Protein AF-A0A7S1N2K7-F1 (afdb_monomer_lite)

Secondary structure (DSSP, 8-state):
--SEEE-------TT-SHHHHHHHHHHHHHHHHHHHH----TT-HHHHHHHHHHHHHHHHHHTT-SEEEEEEEEEETTEEEEEEEEHHHHHHHTHHHHHHTTHHHHHHHHHTT--GGG--EEE--SGGGGSHHHHHHHHHH-TTPEEE-SS-TTTHHHHHHHHHHHHHHT-----TT------GGG-EEE-B-SS-EEEE-TTSBEEEEE-TTPBSSEEEEEEEEESSTT--EEEEEEEESS-SBGGGSEEEEEEEEES-----TT---EEEEEEE-TT-EEEEEEEETTT--EEEEEEETT--S-PPP----------------------------------------PEEEEPPPPPPP-------

pLDDT: mean 76.76, std 23.8, range [20.28, 98.38]

InterPro domains:
  IPR013126 Heat shock protein 70 family [PF00012] (1-293)
  IPR013126 Heat shock protein 70 family [PTHR19375] (4-293)
  IPR018181 Heat shock protein 70, conserved site [PS01036] (122-136)
  IPR029047 Heat shock protein 70kD, peptide-binding domain superfamily [G3DSA:2.60.34.10] (177-310)
  IPR029047 Heat shock protein 70kD, peptide-binding domain superfamily [SSF100920] (185-304)
  IPR043129 ATPase, nucleotide binding domain [SSF53067] (2-167)

Structure (mmCIF, N/CA/C/O backbone):
data_AF-A0A7S1N2K7-F1
#
_entry.id   AF-A0A7S1N2K7-F1
#
loop_
_atom_site.group_PDB
_atom_site.id
_atom_site.type_symbol
_atom_site.label_atom_id
_atom_site.label_alt_id
_atom_site.label_comp_id
_atom_site.label_asym_id
_atom_site.label_entity_id
_atom_site.label_seq_id
_atom_site.pdbx_PDB_ins_code
_atom_site.Cartn_x
_atom_site.Cartn_y
_atom_site.Cartn_z
_atom_site.occupancy
_atom_site.B_iso_or_equiv
_atom_site.auth_seq_id
_atom_site.auth_comp_id
_atom_site.auth_asym_id
_atom_site.auth_atom_id
_atom_site.pdbx_PDB_model_num
ATOM 1 N N . GLU A 1 1 ? 11.880 20.107 18.920 1.00 45.62 1 GLU A N 1
ATOM 2 C CA . GLU A 1 1 ? 10.446 20.112 19.246 1.00 45.62 1 GLU A CA 1
ATOM 3 C C . GLU A 1 1 ? 10.045 18.656 19.463 1.00 45.62 1 GLU A C 1
ATOM 5 O O . GLU A 1 1 ? 9.786 17.910 18.531 1.00 45.62 1 GLU A O 1
ATOM 10 N N . ASP A 1 2 ? 10.284 18.267 20.713 1.00 63.22 2 ASP A N 1
ATOM 11 C CA . ASP A 1 2 ? 9.721 17.221 21.579 1.00 63.22 2 ASP A CA 1
ATOM 12 C C . ASP A 1 2 ? 9.700 15.735 21.185 1.00 63.22 2 ASP A C 1
ATOM 14 O O . ASP A 1 2 ? 9.216 14.940 21.976 1.00 63.22 2 ASP A O 1
ATOM 18 N N . GLY A 1 3 ? 10.246 15.314 20.037 1.00 73.31 3 GLY A N 1
ATOM 19 C CA . GLY A 1 3 ? 10.419 13.872 19.749 1.00 73.31 3 GLY A CA 1
ATOM 20 C C . GLY A 1 3 ? 9.112 13.103 19.495 1.00 73.31 3 GLY A C 1
ATOM 21 O O . GLY A 1 3 ? 9.125 11.881 19.374 1.00 73.31 3 GLY A O 1
ATOM 22 N N . ILE A 1 4 ? 7.985 13.808 19.367 1.00 84.00 4 ILE A N 1
ATOM 23 C CA . ILE A 1 4 ? 6.668 13.221 19.104 1.00 84.00 4 ILE A CA 1
ATOM 24 C C . ILE A 1 4 ? 6.455 13.079 17.592 1.00 84.00 4 ILE A C 1
ATOM 26 O O . ILE A 1 4 ? 6.508 14.057 16.844 1.00 84.00 4 ILE A O 1
ATOM 30 N N . PHE A 1 5 ? 6.158 11.861 17.151 1.00 85.25 5 PHE A N 1
ATOM 31 C CA . PHE A 1 5 ? 5.799 11.511 15.783 1.00 85.25 5 PHE A CA 1
ATOM 32 C C . PHE A 1 5 ? 4.341 11.056 15.750 1.00 85.25 5 PHE A C 1
ATOM 34 O O . PHE A 1 5 ? 4.013 9.969 16.217 1.00 85.25 5 PHE A O 1
ATOM 41 N N . GLU A 1 6 ? 3.467 11.885 15.185 1.00 86.56 6 GLU A N 1
ATOM 42 C CA . GLU A 1 6 ? 2.033 11.609 15.069 1.00 86.56 6 GLU A CA 1
ATOM 43 C C . GLU A 1 6 ? 1.635 11.367 13.610 1.00 86.56 6 GLU A C 1
ATOM 45 O O . GLU A 1 6 ? 1.926 12.173 12.717 1.00 86.56 6 GLU A O 1
ATOM 50 N N . VAL A 1 7 ? 0.938 10.257 13.357 1.00 88.06 7 VAL A N 1
ATOM 51 C CA . VAL A 1 7 ? 0.402 9.957 12.028 1.00 88.06 7 VAL A CA 1
ATOM 52 C C . VAL A 1 7 ? -0.885 10.745 11.800 1.00 88.06 7 VAL A C 1
ATOM 54 O O . VAL A 1 7 ? -1.959 10.385 12.267 1.00 88.06 7 VAL A O 1
ATOM 57 N N . MET A 1 8 ? -0.793 11.810 11.005 1.00 87.19 8 MET A N 1
ATOM 58 C CA . MET A 1 8 ? -1.952 12.657 10.690 1.00 87.19 8 MET A CA 1
ATOM 59 C C . MET A 1 8 ? -2.890 12.044 9.640 1.00 87.19 8 MET A C 1
ATOM 61 O O . MET A 1 8 ? -4.062 12.399 9.567 1.00 87.19 8 MET A O 1
ATOM 65 N N . GLY A 1 9 ? -2.384 11.176 8.764 1.00 84.31 9 GLY A N 1
ATOM 66 C CA . GLY A 1 9 ? -3.174 10.577 7.693 1.00 84.31 9 GLY A CA 1
ATOM 67 C C . GLY A 1 9 ? -2.378 9.553 6.897 1.00 84.31 9 GLY A C 1
ATOM 68 O O . GLY A 1 9 ? -1.230 9.797 6.535 1.00 84.31 9 GLY A O 1
ATOM 69 N N . THR A 1 10 ? -3.006 8.414 6.609 1.00 84.44 10 THR A N 1
ATOM 70 C CA . THR A 1 10 ? -2.401 7.300 5.869 1.00 84.44 10 THR A CA 1
ATOM 71 C C . THR A 1 10 ? -3.305 6.833 4.730 1.00 84.44 10 THR A C 1
ATOM 73 O O . THR A 1 10 ? -4.535 6.749 4.859 1.00 84.44 10 THR A O 1
ATOM 76 N N . ALA A 1 11 ? -2.691 6.549 3.588 1.00 84.19 11 ALA A N 1
ATOM 77 C CA . ALA A 1 11 ? -3.330 5.977 2.416 1.00 84.19 11 ALA A CA 1
ATOM 78 C C . ALA A 1 11 ? -2.284 5.227 1.587 1.00 84.19 11 ALA A C 1
ATOM 80 O O . ALA A 1 11 ? -1.108 5.584 1.578 1.00 84.19 11 ALA A O 1
ATOM 81 N N . GLY A 1 12 ? -2.722 4.200 0.867 1.00 86.38 12 GLY A N 1
ATOM 82 C CA . GLY A 1 12 ? -1.851 3.380 0.038 1.00 86.38 12 GLY A CA 1
ATOM 83 C C . GLY A 1 12 ? -2.650 2.498 -0.910 1.00 86.38 12 GLY A C 1
ATOM 84 O O . GLY A 1 12 ? -3.880 2.446 -0.845 1.00 86.38 12 GLY A O 1
ATOM 85 N N . LYS A 1 13 ? -1.935 1.808 -1.797 1.00 82.56 13 LYS A N 1
ATOM 86 C CA . LYS A 1 13 ? -2.492 0.822 -2.721 1.00 82.56 13 LYS A CA 1
ATOM 87 C C . LYS A 1 13 ? -1.629 -0.433 -2.658 1.00 82.56 13 LYS A C 1
ATOM 89 O O . LYS A 1 13 ? -0.517 -0.439 -3.168 1.00 82.56 13 LYS A O 1
ATOM 94 N N . GLU A 1 14 ? -2.148 -1.480 -2.023 1.00 81.19 14 GLU A N 1
ATOM 95 C CA . GLU A 1 14 ? -1.417 -2.736 -1.767 1.00 81.19 14 GLU A CA 1
ATOM 96 C C . GLU A 1 14 ? -1.040 -3.488 -3.052 1.00 81.19 14 GLU A C 1
ATOM 98 O O . GLU A 1 14 ? -0.111 -4.286 -3.065 1.00 81.19 14 GLU A O 1
ATOM 103 N N . THR A 1 15 ? -1.748 -3.212 -4.149 1.00 84.00 15 THR A N 1
ATOM 104 C CA . THR A 1 15 ? -1.566 -3.860 -5.453 1.00 84.00 15 THR A CA 1
ATOM 105 C C . THR A 1 15 ? -0.811 -2.974 -6.450 1.00 84.00 15 THR A C 1
ATOM 107 O O . THR A 1 15 ? -1.102 -3.029 -7.643 1.00 84.00 15 THR A O 1
ATOM 110 N N . LEU A 1 16 ? 0.024 -2.045 -5.978 1.00 90.81 16 LEU A N 1
ATOM 111 C CA . LEU A 1 16 ? 0.818 -1.177 -6.846 1.00 90.81 16 LEU A CA 1
ATOM 112 C C . LEU A 1 16 ? 2.257 -1.079 -6.340 1.00 90.81 16 LEU A C 1
ATOM 114 O O . LEU A 1 16 ? 2.514 -0.548 -5.262 1.00 90.81 16 LEU A O 1
ATOM 118 N N . GLY A 1 17 ? 3.202 -1.527 -7.159 1.00 93.12 17 GLY A N 1
ATOM 119 C CA . GLY A 1 17 ? 4.624 -1.516 -6.859 1.00 93.12 17 GLY A CA 1
ATOM 120 C C . GLY A 1 17 ? 5.505 -1.601 -8.101 1.00 93.12 17 GLY A C 1
ATOM 121 O O . GLY A 1 17 ? 5.066 -1.436 -9.238 1.00 93.12 17 GLY A O 1
ATOM 122 N N . GLY A 1 18 ? 6.797 -1.850 -7.872 1.00 93.56 18 GLY A N 1
ATOM 123 C CA . GLY A 1 18 ? 7.805 -1.917 -8.933 1.00 93.56 18 GLY A CA 1
ATOM 124 C C . GLY A 1 18 ? 7.530 -3.002 -9.975 1.00 93.56 18 GLY A C 1
ATOM 125 O O . GLY A 1 18 ? 7.871 -2.803 -11.141 1.00 93.56 18 GLY A O 1
ATOM 126 N N . GLU A 1 19 ? 6.905 -4.104 -9.559 1.00 95.00 19 GLU A N 1
ATOM 127 C CA . GLU A 1 19 ? 6.567 -5.240 -10.420 1.00 95.00 19 GLU A CA 1
ATOM 128 C C . GLU A 1 19 ? 5.476 -4.903 -11.441 1.00 95.00 19 GLU A C 1
ATOM 130 O O . GLU A 1 19 ? 5.512 -5.428 -12.551 1.00 95.00 19 GLU A O 1
ATOM 135 N N . ASP A 1 20 ? 4.550 -3.993 -11.125 1.00 96.94 20 ASP A N 1
ATOM 136 C CA . ASP A 1 20 ? 3.508 -3.565 -12.067 1.00 96.94 20 ASP A CA 1
ATOM 137 C C . ASP A 1 20 ? 4.110 -2.774 -13.234 1.00 96.94 20 ASP A C 1
ATOM 139 O O . ASP A 1 20 ? 3.738 -2.967 -14.392 1.00 96.94 20 ASP A O 1
ATOM 143 N N . PHE A 1 21 ? 5.117 -1.938 -12.956 1.00 97.06 21 PHE A N 1
ATOM 144 C CA . PHE A 1 21 ? 5.883 -1.263 -14.007 1.00 97.06 21 PHE A CA 1
ATOM 145 C C . PHE A 1 21 ? 6.628 -2.269 -14.892 1.00 97.06 21 PHE A C 1
ATOM 147 O O . PHE A 1 21 ? 6.668 -2.101 -16.114 1.00 97.06 21 PHE A O 1
ATOM 154 N N . ASP A 1 22 ? 7.192 -3.323 -14.293 1.00 97.25 22 ASP A N 1
ATOM 155 C CA . ASP A 1 22 ? 7.848 -4.397 -15.044 1.00 97.25 22 ASP A CA 1
ATOM 156 C C . ASP A 1 22 ? 6.836 -5.173 -15.889 1.00 97.25 22 ASP A C 1
ATOM 158 O O . ASP A 1 22 ? 7.126 -5.500 -17.038 1.00 97.25 22 ASP A O 1
ATOM 162 N N . ALA A 1 23 ? 5.639 -5.433 -15.358 1.00 96.62 23 ALA A N 1
ATOM 163 C CA . ALA A 1 23 ? 4.558 -6.106 -16.066 1.00 96.62 23 ALA A CA 1
ATOM 164 C C . ALA A 1 23 ? 4.104 -5.312 -17.300 1.00 96.62 23 ALA A C 1
ATOM 166 O O . ALA A 1 23 ? 4.031 -5.891 -18.383 1.00 96.62 23 ALA A O 1
ATOM 167 N N . CYS A 1 24 ? 3.915 -3.991 -17.191 1.00 97.44 24 CYS A N 1
ATOM 168 C CA . CYS A 1 24 ? 3.586 -3.145 -18.344 1.00 97.44 24 CYS A CA 1
ATOM 169 C C . CYS A 1 24 ? 4.666 -3.193 -19.438 1.00 97.44 24 CYS A C 1
ATOM 171 O O . CYS A 1 24 ? 4.352 -3.244 -20.629 1.00 97.44 24 CYS A O 1
ATOM 173 N N . LEU A 1 25 ? 5.947 -3.200 -19.052 1.00 97.50 25 LEU A N 1
ATOM 174 C CA . LEU A 1 25 ? 7.047 -3.355 -20.005 1.00 97.50 25 LEU A CA 1
ATOM 175 C C . LEU A 1 25 ? 7.047 -4.744 -20.653 1.00 97.50 25 LEU A C 1
ATOM 177 O O . LEU A 1 25 ? 7.225 -4.855 -21.867 1.00 97.50 25 LEU A O 1
ATOM 181 N N . VAL A 1 26 ? 6.810 -5.799 -19.872 1.00 97.06 26 VAL A N 1
ATOM 182 C CA . VAL A 1 26 ? 6.698 -7.170 -20.383 1.00 97.06 26 VAL A CA 1
ATOM 183 C C . VAL A 1 26 ? 5.563 -7.267 -21.398 1.00 97.06 26 VAL A C 1
ATOM 185 O O . VAL A 1 26 ? 5.801 -7.741 -22.504 1.00 97.06 26 VAL A O 1
ATOM 188 N N . GLU A 1 27 ? 4.363 -6.784 -21.076 1.00 96.62 27 GLU A N 1
ATOM 189 C CA . GLU A 1 27 ? 3.211 -6.780 -21.987 1.00 96.62 27 GLU A CA 1
ATOM 190 C C . GLU A 1 27 ? 3.517 -6.035 -23.290 1.00 96.62 27 GLU A C 1
ATOM 192 O O . GLU A 1 27 ? 3.241 -6.539 -24.383 1.00 96.62 27 GLU A O 1
ATOM 197 N N . HIS A 1 28 ? 4.168 -4.873 -23.185 1.00 96.56 28 HIS A N 1
ATOM 198 C CA . HIS A 1 28 ? 4.598 -4.096 -24.340 1.00 96.56 28 HIS A CA 1
ATOM 199 C C . HIS A 1 28 ? 5.535 -4.896 -25.259 1.00 96.56 28 HIS A C 1
ATOM 201 O O . HIS A 1 28 ? 5.312 -4.959 -26.471 1.00 96.56 28 HIS A O 1
ATOM 207 N N . PHE A 1 29 ? 6.563 -5.547 -24.706 1.00 95.81 29 PHE A N 1
ATOM 208 C CA . PHE A 1 29 ? 7.510 -6.328 -25.506 1.00 95.81 29 PHE A CA 1
ATOM 209 C C . PHE A 1 29 ? 6.938 -7.658 -26.004 1.00 95.81 29 PHE A C 1
ATOM 211 O O . PHE A 1 29 ? 7.277 -8.067 -27.112 1.00 95.81 29 PHE A O 1
ATOM 218 N N . VAL A 1 30 ? 6.033 -8.303 -25.262 1.00 95.44 30 VAL A N 1
ATOM 219 C CA . VAL A 1 30 ? 5.284 -9.477 -25.742 1.00 95.44 30 VAL A CA 1
ATOM 220 C C . VAL A 1 30 ? 4.498 -9.110 -27.002 1.00 95.44 30 VAL A C 1
ATOM 222 O O . VAL A 1 30 ? 4.612 -9.802 -28.015 1.00 95.44 30 VAL A O 1
ATOM 225 N N . ALA A 1 31 ? 3.776 -7.985 -26.981 1.00 94.75 31 ALA A N 1
ATOM 226 C CA . ALA A 1 31 ? 3.039 -7.499 -28.144 1.00 94.75 31 ALA A CA 1
ATOM 227 C C . ALA A 1 31 ? 3.969 -7.168 -29.326 1.00 94.75 31 ALA A C 1
ATOM 229 O O . ALA A 1 31 ? 3.680 -7.546 -30.463 1.00 94.75 31 ALA A O 1
ATOM 230 N N . GLN A 1 32 ? 5.117 -6.527 -29.073 1.00 93.25 32 GLN A N 1
ATOM 231 C CA . GLN A 1 32 ? 6.101 -6.249 -30.125 1.00 93.25 32 GLN A CA 1
ATOM 232 C C . GLN A 1 32 ? 6.687 -7.523 -30.751 1.00 93.25 32 GLN A C 1
ATOM 234 O O . GLN A 1 32 ? 6.864 -7.575 -31.968 1.00 93.25 32 GLN A O 1
ATOM 239 N N . ILE A 1 33 ? 6.998 -8.545 -29.947 1.00 93.19 33 ILE A N 1
ATOM 240 C CA . ILE A 1 33 ? 7.538 -9.822 -30.438 1.00 93.19 33 ILE A CA 1
ATOM 241 C C . ILE A 1 33 ? 6.493 -10.539 -31.289 1.00 93.19 33 ILE A C 1
ATOM 243 O O . ILE A 1 33 ? 6.813 -10.993 -32.390 1.00 93.19 33 ILE A O 1
ATOM 247 N N . GLN A 1 34 ? 5.239 -10.573 -30.830 1.00 93.06 34 GLN A N 1
ATOM 248 C CA . GLN A 1 34 ? 4.132 -11.130 -31.601 1.00 93.06 34 GLN A CA 1
ATOM 249 C C . GLN A 1 34 ? 3.976 -10.406 -32.945 1.00 93.06 34 GLN A C 1
ATOM 251 O O . GLN A 1 34 ? 3.812 -11.054 -33.975 1.00 93.06 34 GLN A O 1
ATOM 256 N N . GLN A 1 35 ? 4.073 -9.074 -32.958 1.00 92.94 35 GLN A N 1
ATOM 257 C CA . GLN A 1 35 ? 3.943 -8.275 -34.175 1.00 92.94 35 GLN A CA 1
ATOM 258 C C . GLN A 1 35 ? 5.113 -8.477 -35.154 1.00 92.94 35 GLN A C 1
ATOM 260 O O . GLN A 1 35 ? 4.887 -8.546 -36.360 1.00 92.94 35 GLN A O 1
ATOM 265 N N . LYS A 1 36 ? 6.357 -8.553 -34.662 1.00 91.50 36 LYS A N 1
ATOM 266 C CA . LYS A 1 36 ? 7.565 -8.645 -35.504 1.00 91.50 36 LYS A CA 1
ATOM 267 C C . LYS A 1 36 ? 7.878 -10.063 -35.976 1.00 91.50 36 LYS A C 1
ATOM 269 O O . LYS A 1 36 ? 8.321 -10.238 -37.105 1.00 91.50 36 LYS A O 1
ATOM 274 N N . HIS A 1 37 ? 7.675 -11.057 -35.115 1.00 88.81 37 HIS A N 1
ATOM 275 C CA . HIS A 1 37 ? 8.102 -12.439 -35.358 1.00 88.81 37 HIS A CA 1
ATOM 276 C C . HIS A 1 37 ? 6.930 -13.416 -35.497 1.00 88.81 37 HIS A C 1
ATOM 278 O O . HIS A 1 37 ? 7.149 -14.571 -35.851 1.00 88.81 37 HIS A O 1
ATOM 284 N N . GLY A 1 38 ? 5.693 -12.994 -35.206 1.00 90.38 38 GLY A N 1
ATOM 285 C CA . GLY A 1 38 ? 4.521 -13.876 -35.227 1.00 90.38 38 GLY A CA 1
ATOM 286 C C . GLY A 1 38 ? 4.513 -14.928 -34.113 1.00 90.38 38 GLY A C 1
ATOM 287 O O . GLY A 1 38 ? 3.706 -15.854 -34.162 1.00 90.38 38 GLY A O 1
ATOM 288 N N . VAL A 1 39 ? 5.411 -14.814 -33.126 1.00 88.81 39 VAL A N 1
ATOM 289 C CA . VAL A 1 39 ? 5.592 -15.804 -32.059 1.00 88.81 39 VAL A CA 1
ATOM 290 C C . VAL A 1 39 ? 4.953 -15.327 -30.766 1.00 88.81 39 VAL A C 1
ATOM 292 O O . VAL A 1 39 ? 5.401 -14.342 -30.179 1.00 88.81 39 VAL A O 1
ATOM 295 N N . ASP A 1 40 ? 3.998 -16.112 -30.268 1.00 88.94 40 ASP A N 1
ATOM 296 C CA . ASP A 1 40 ? 3.416 -15.874 -28.953 1.00 88.94 40 ASP A CA 1
ATOM 297 C C . ASP A 1 40 ? 4.328 -16.463 -27.870 1.00 88.94 40 ASP A C 1
ATOM 299 O O . ASP A 1 40 ? 4.699 -17.650 -27.889 1.00 88.94 40 ASP A O 1
ATOM 303 N N . ILE A 1 41 ? 4.731 -15.609 -26.933 1.00 90.50 41 ILE A N 1
ATOM 304 C CA . ILE A 1 41 ? 5.539 -15.975 -25.769 1.00 90.50 41 ILE A CA 1
ATOM 305 C C . ILE A 1 41 ? 4.737 -15.948 -24.462 1.00 90.50 41 ILE A C 1
ATOM 307 O O . ILE A 1 41 ? 5.273 -16.373 -23.439 1.00 90.50 41 ILE A O 1
ATOM 311 N N . ALA A 1 42 ? 3.465 -15.532 -24.479 1.00 86.25 42 ALA A N 1
ATOM 312 C CA . ALA A 1 42 ? 2.604 -15.493 -23.295 1.00 86.25 42 ALA A CA 1
ATOM 313 C C . ALA A 1 42 ? 2.422 -16.889 -22.673 1.00 86.25 42 ALA A C 1
ATOM 315 O O . ALA A 1 42 ? 2.448 -17.050 -21.455 1.00 86.25 42 ALA A O 1
ATOM 316 N N . GLY A 1 43 ? 2.351 -17.932 -23.504 1.00 86.81 43 GLY A N 1
ATOM 317 C CA . GLY A 1 43 ? 2.284 -19.326 -23.055 1.00 86.81 43 GLY A CA 1
ATOM 318 C C . GLY A 1 43 ? 3.622 -19.951 -22.632 1.00 86.81 43 GLY A C 1
ATOM 319 O O . GLY A 1 43 ? 3.674 -21.161 -22.417 1.00 86.81 43 GLY A O 1
ATOM 320 N N . LYS A 1 44 ? 4.730 -19.192 -22.561 1.00 92.75 44 LYS A N 1
ATOM 321 C CA . LYS A 1 44 ? 6.093 -19.739 -22.395 1.00 92.75 44 LYS A CA 1
ATOM 322 C C . LYS A 1 44 ? 6.775 -19.219 -21.120 1.00 92.75 44 LYS A C 1
ATOM 324 O O . LYS A 1 44 ? 7.515 -18.233 -21.172 1.00 92.75 44 LYS A O 1
ATOM 329 N N . PRO A 1 45 ? 6.644 -19.925 -19.975 1.00 93.19 45 PRO A N 1
ATOM 330 C CA . PRO A 1 45 ? 7.105 -19.435 -18.671 1.00 93.19 45 PRO A CA 1
ATOM 331 C C . PRO A 1 45 ? 8.599 -19.095 -18.608 1.00 93.19 45 PRO A C 1
ATOM 333 O O . PRO A 1 45 ? 8.989 -18.114 -17.978 1.00 93.19 45 PRO A O 1
ATOM 336 N N . ARG A 1 46 ? 9.456 -19.882 -19.276 1.00 93.81 46 ARG A N 1
ATOM 337 C CA . ARG A 1 46 ? 10.907 -19.626 -19.309 1.00 93.81 46 ARG A CA 1
ATOM 338 C C . ARG A 1 46 ? 11.242 -18.330 -20.053 1.00 93.81 46 ARG A C 1
ATOM 340 O O . ARG A 1 46 ? 12.089 -17.578 -19.580 1.00 93.81 46 ARG A O 1
ATOM 347 N N . ALA A 1 47 ? 10.582 -18.072 -21.183 1.00 94.31 47 ALA A N 1
ATOM 348 C CA . ALA A 1 47 ? 10.779 -16.852 -21.964 1.00 94.31 47 ALA A CA 1
ATOM 349 C C . ALA A 1 47 ? 10.302 -15.625 -21.174 1.00 94.31 47 ALA A C 1
ATOM 351 O O . ALA A 1 47 ? 11.054 -14.666 -21.021 1.00 94.31 47 ALA A O 1
ATOM 352 N N . LEU A 1 48 ? 9.110 -15.702 -20.569 1.00 95.38 48 LEU A N 1
ATOM 353 C CA . LEU A 1 48 ? 8.554 -14.617 -19.754 1.00 95.38 48 LEU A CA 1
ATOM 354 C C . LEU A 1 48 ? 9.424 -14.264 -18.546 1.00 95.38 48 LEU A C 1
ATOM 356 O O . LEU A 1 48 ? 9.639 -13.086 -18.281 1.00 95.38 48 LEU A O 1
ATOM 360 N N . ARG A 1 49 ? 9.976 -15.255 -17.833 1.00 95.69 49 ARG A N 1
ATOM 361 C CA . ARG A 1 49 ? 10.894 -14.995 -16.707 1.00 95.69 49 ARG A CA 1
ATOM 362 C C . ARG A 1 49 ? 12.145 -14.233 -17.151 1.00 95.69 49 ARG A C 1
ATOM 364 O O . ARG A 1 49 ? 12.558 -13.294 -16.476 1.00 95.69 49 ARG A O 1
ATOM 371 N N . ARG A 1 50 ? 12.734 -14.614 -18.291 1.00 96.44 50 ARG A N 1
ATOM 372 C CA . ARG A 1 50 ? 13.909 -13.927 -18.855 1.00 96.44 50 ARG A CA 1
ATOM 373 C C . ARG A 1 50 ? 13.570 -12.506 -19.296 1.00 96.44 50 ARG A C 1
ATOM 375 O O . ARG A 1 50 ? 14.341 -11.594 -19.009 1.00 96.44 50 ARG A O 1
ATOM 382 N N . LEU A 1 51 ? 12.420 -12.324 -19.948 1.00 96.75 51 LEU A N 1
ATOM 383 C CA . LEU A 1 51 ? 11.936 -11.014 -20.372 1.00 96.75 51 LEU A CA 1
ATOM 384 C C . LEU A 1 51 ? 11.668 -10.097 -19.174 1.00 96.75 51 LEU A C 1
ATOM 386 O O . LEU A 1 51 ? 12.124 -8.959 -19.183 1.00 96.75 51 LEU A O 1
ATOM 390 N N . ARG A 1 52 ? 11.015 -10.602 -18.120 1.00 97.06 52 ARG A N 1
ATOM 391 C CA . ARG A 1 52 ? 10.756 -9.848 -16.886 1.00 97.06 52 ARG A CA 1
ATOM 392 C C . ARG A 1 52 ? 12.049 -9.359 -16.241 1.00 97.06 52 ARG A C 1
ATOM 394 O O . ARG A 1 52 ? 12.173 -8.167 -15.997 1.00 97.06 52 ARG A O 1
ATOM 401 N N . ALA A 1 53 ? 13.037 -10.238 -16.065 1.00 97.19 53 ALA A N 1
ATOM 402 C CA . ALA A 1 53 ? 14.335 -9.854 -15.506 1.00 97.19 53 ALA A CA 1
ATOM 403 C C . ALA A 1 53 ? 15.065 -8.803 -16.367 1.00 97.19 53 ALA A C 1
ATOM 405 O O . ALA A 1 53 ? 15.795 -7.965 -15.846 1.00 97.19 53 ALA A O 1
ATOM 406 N N . ALA A 1 54 ? 14.894 -8.838 -17.692 1.00 97.50 54 ALA A N 1
ATOM 407 C CA . ALA A 1 54 ? 15.461 -7.821 -18.572 1.00 97.50 54 ALA A CA 1
ATOM 408 C C . ALA A 1 54 ? 14.704 -6.484 -18.490 1.00 97.50 54 ALA A C 1
ATOM 410 O O . ALA A 1 54 ? 15.344 -5.435 -18.493 1.00 97.50 54 ALA A O 1
ATOM 411 N N . CYS A 1 55 ? 13.373 -6.515 -18.370 1.00 97.69 55 CYS A N 1
ATOM 412 C CA . CYS A 1 55 ? 12.544 -5.321 -18.185 1.00 97.69 55 CYS A CA 1
ATOM 413 C C . CYS A 1 55 ? 12.835 -4.632 -16.847 1.00 97.69 55 CYS A C 1
ATOM 415 O O . CYS A 1 55 ? 13.009 -3.417 -16.826 1.00 97.69 55 CYS A O 1
ATOM 417 N N . GLU A 1 56 ? 12.979 -5.399 -15.765 1.00 97.62 56 GLU A N 1
ATOM 418 C CA . GLU A 1 56 ? 13.362 -4.880 -14.448 1.00 97.62 56 GLU A CA 1
ATOM 419 C C . GLU A 1 56 ? 14.724 -4.173 -14.507 1.00 97.62 56 GLU A C 1
ATOM 421 O O . GLU A 1 56 ? 14.851 -3.021 -14.087 1.00 97.62 56 GLU A O 1
ATOM 426 N N . ARG A 1 57 ? 15.736 -4.813 -15.115 1.00 97.31 57 ARG A N 1
ATOM 427 C CA . ARG A 1 57 ? 17.050 -4.185 -15.328 1.00 97.31 57 ARG A CA 1
ATOM 428 C C . ARG A 1 57 ? 16.942 -2.900 -16.145 1.00 97.31 57 ARG A C 1
ATOM 430 O O . ARG A 1 57 ? 17.511 -1.886 -15.748 1.00 97.31 57 ARG A O 1
ATOM 437 N N . ALA A 1 58 ? 16.190 -2.920 -17.245 1.00 97.69 58 ALA A N 1
ATOM 438 C CA . ALA A 1 58 ? 15.980 -1.746 -18.086 1.00 97.69 58 ALA A CA 1
ATOM 439 C C . ALA A 1 58 ? 15.309 -0.597 -17.312 1.00 97.69 58 ALA A C 1
ATOM 441 O O . ALA A 1 58 ? 15.773 0.539 -17.382 1.00 97.69 58 ALA A O 1
ATOM 442 N N . LYS A 1 59 ? 14.271 -0.884 -16.516 1.00 97.44 59 LYS A N 1
ATOM 443 C CA . LYS A 1 59 ? 13.605 0.085 -15.629 1.00 97.44 59 LYS A CA 1
ATOM 444 C C . LYS A 1 59 ? 14.592 0.710 -14.638 1.00 97.44 59 LYS A C 1
ATOM 446 O O . LYS A 1 59 ? 14.630 1.935 -14.488 1.00 97.44 59 LYS A O 1
ATOM 451 N N . CYS A 1 60 ? 15.415 -0.112 -13.988 1.00 96.94 60 CYS A N 1
ATOM 452 C CA . CYS A 1 60 ? 16.439 0.360 -13.057 1.00 96.94 60 CYS A CA 1
ATOM 453 C C . CYS A 1 60 ? 17.471 1.257 -13.761 1.00 96.94 60 CYS A C 1
ATOM 455 O O . CYS A 1 60 ? 17.765 2.352 -13.280 1.00 96.94 60 CYS A O 1
ATOM 457 N N . GLU A 1 61 ? 17.965 0.863 -14.939 1.00 97.50 61 GLU A N 1
ATOM 458 C CA . GLU A 1 61 ? 18.892 1.684 -15.726 1.00 97.50 61 GLU A CA 1
ATOM 459 C C . GLU A 1 61 ? 18.281 3.026 -16.144 1.00 97.50 61 GLU A C 1
ATOM 461 O O . GLU A 1 61 ? 18.941 4.061 -16.034 1.00 97.50 61 GLU A O 1
ATOM 466 N N . LEU A 1 62 ? 17.013 3.041 -16.565 1.00 97.88 62 LEU A N 1
ATOM 467 C CA . LEU A 1 62 ? 16.299 4.255 -16.976 1.00 97.88 62 LEU A CA 1
ATOM 468 C C . LEU A 1 62 ? 16.075 5.257 -15.836 1.00 97.88 62 LEU A C 1
ATOM 470 O O . LEU A 1 62 ? 15.814 6.435 -16.099 1.00 97.88 62 LEU A O 1
ATOM 474 N N . SER A 1 63 ? 16.242 4.835 -14.580 1.00 95.69 63 SER A N 1
ATOM 475 C CA . SER A 1 63 ? 16.230 5.756 -13.439 1.00 95.69 63 SER A CA 1
ATOM 476 C C . SER A 1 63 ? 17.446 6.692 -13.426 1.00 95.69 63 SER A C 1
ATOM 478 O O . SER A 1 63 ? 17.375 7.784 -12.872 1.00 95.69 63 SER A O 1
ATOM 480 N N . THR A 1 64 ? 18.542 6.321 -14.101 1.00 95.50 64 THR A N 1
ATOM 481 C CA . THR A 1 64 ? 19.751 7.158 -14.231 1.00 95.50 64 THR A CA 1
ATOM 482 C C . THR A 1 64 ? 20.018 7.574 -15.678 1.00 95.50 64 THR A C 1
ATOM 484 O O . THR A 1 64 ? 20.345 8.729 -15.947 1.00 95.50 64 THR A O 1
ATOM 487 N N . ARG A 1 65 ? 19.793 6.674 -16.639 1.00 97.19 65 ARG A N 1
ATOM 488 C CA . ARG A 1 65 ? 20.004 6.884 -18.077 1.00 97.19 65 ARG A CA 1
ATOM 489 C C . ARG A 1 65 ? 18.731 7.349 -18.776 1.00 97.19 65 ARG A C 1
ATOM 491 O O . ARG A 1 65 ? 17.623 7.062 -18.338 1.00 97.19 65 ARG A O 1
ATOM 498 N N . THR A 1 66 ? 18.874 8.052 -19.894 1.00 97.38 66 THR A N 1
ATOM 499 C CA . THR A 1 66 ? 17.736 8.458 -20.740 1.00 97.38 66 THR A CA 1
ATOM 500 C C . THR A 1 66 ? 17.303 7.366 -21.719 1.00 97.38 66 THR A C 1
ATOM 502 O O . THR A 1 66 ? 16.204 7.443 -22.270 1.00 97.38 66 THR A O 1
ATOM 505 N N . ARG A 1 67 ? 18.150 6.355 -21.943 1.00 97.50 67 ARG A N 1
ATOM 506 C CA . ARG A 1 67 ? 17.930 5.243 -22.871 1.00 97.50 67 ARG A CA 1
ATOM 507 C C . ARG A 1 67 ? 18.700 4.003 -22.413 1.00 97.50 67 ARG A C 1
ATOM 509 O O . ARG A 1 67 ? 19.759 4.138 -21.804 1.00 97.50 67 ARG A O 1
ATOM 516 N N . THR A 1 68 ? 18.174 2.824 -22.720 1.00 97.88 68 THR A N 1
ATOM 517 C CA . THR A 1 68 ? 18.806 1.518 -22.480 1.00 97.88 68 THR A CA 1
ATOM 518 C C . THR A 1 68 ? 18.495 0.554 -23.633 1.00 97.88 68 THR A C 1
ATOM 520 O O . THR A 1 68 ? 17.638 0.830 -24.483 1.00 97.88 68 THR A O 1
ATOM 523 N N . GLU A 1 69 ? 19.216 -0.560 -23.684 1.00 97.00 69 GLU A N 1
ATOM 524 C CA . GLU A 1 69 ? 19.035 -1.634 -24.657 1.00 97.00 69 GLU A CA 1
ATOM 525 C C . GLU A 1 69 ? 18.651 -2.928 -23.939 1.00 97.00 69 GLU A C 1
ATOM 527 O O . GLU A 1 69 ? 19.198 -3.279 -22.896 1.00 97.00 69 GLU A O 1
ATOM 532 N N . ILE A 1 70 ? 17.690 -3.644 -24.512 1.00 96.31 70 ILE A N 1
ATOM 533 C CA . ILE A 1 70 ? 17.198 -4.926 -24.026 1.00 96.31 70 ILE A CA 1
ATOM 534 C C . ILE A 1 70 ? 17.627 -5.976 -25.041 1.00 96.31 70 ILE A C 1
ATOM 536 O O . ILE A 1 70 ? 17.096 -6.038 -26.152 1.00 96.31 70 ILE A O 1
ATOM 540 N N . LEU A 1 71 ? 18.600 -6.786 -24.628 1.00 95.31 71 LEU A N 1
ATOM 541 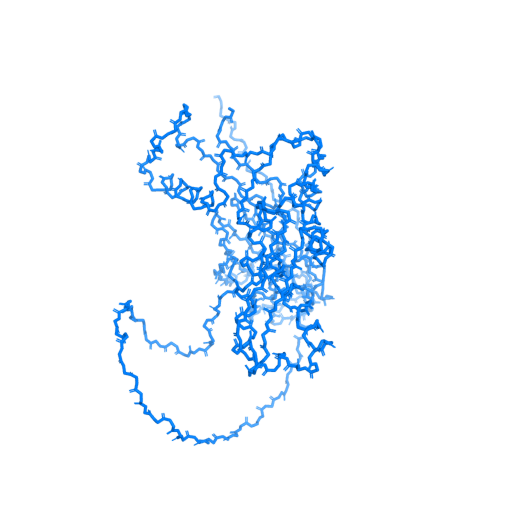C CA . LEU A 1 71 ? 19.205 -7.842 -25.429 1.00 95.31 71 LEU A CA 1
ATOM 542 C C . LEU A 1 71 ? 18.952 -9.192 -24.754 1.00 95.31 71 LEU A C 1
ATOM 544 O O . LEU A 1 71 ? 19.367 -9.415 -23.613 1.00 95.31 71 LEU A O 1
ATOM 548 N N . ILE A 1 72 ? 18.244 -10.090 -25.439 1.00 94.94 72 ILE A N 1
ATOM 549 C CA . ILE A 1 72 ? 17.998 -11.456 -24.970 1.00 94.94 72 ILE A CA 1
ATOM 550 C C . ILE A 1 72 ? 18.154 -12.429 -26.136 1.00 94.94 72 ILE A C 1
ATOM 552 O O . ILE A 1 72 ? 17.273 -12.532 -26.986 1.00 94.94 72 ILE A O 1
ATOM 556 N N . GLU A 1 73 ? 19.246 -13.187 -26.122 1.00 93.69 73 GLU A N 1
ATOM 557 C CA . GLU A 1 73 ? 19.504 -14.256 -27.090 1.00 93.69 73 GLU A CA 1
ATOM 558 C C . GLU A 1 73 ? 18.596 -15.467 -26.843 1.00 93.69 73 GLU A C 1
ATOM 560 O O . GLU A 1 73 ? 18.329 -15.847 -25.692 1.00 93.69 73 GLU A O 1
ATOM 565 N N . SER A 1 74 ? 18.118 -16.086 -27.916 1.00 91.12 74 SER A N 1
ATOM 566 C CA . SER A 1 74 ? 17.249 -17.262 -27.924 1.00 91.12 74 SER A CA 1
ATOM 567 C C . SER A 1 74 ? 16.105 -17.129 -26.916 1.00 91.12 74 SER A C 1
ATOM 569 O O . SER A 1 74 ? 15.876 -18.009 -26.076 1.00 91.12 74 SER A O 1
ATOM 571 N N . LEU A 1 75 ? 15.429 -15.973 -26.902 1.00 91.38 75 LEU A N 1
ATOM 572 C CA . LEU A 1 75 ? 14.328 -15.689 -25.980 1.00 91.38 75 LEU A CA 1
ATOM 573 C C . LEU A 1 75 ? 13.244 -16.762 -26.111 1.00 91.38 75 LEU A C 1
ATOM 575 O O . LEU A 1 75 ? 12.739 -17.264 -25.102 1.00 91.38 75 LEU A O 1
ATOM 579 N N . CYS A 1 76 ? 12.933 -17.147 -27.350 1.00 88.50 76 CYS A N 1
ATOM 580 C CA . CYS A 1 76 ? 12.026 -18.238 -27.648 1.00 88.50 76 CYS A 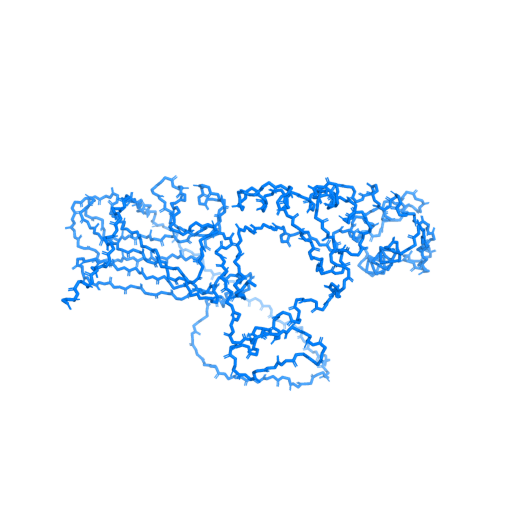CA 1
ATOM 581 C C . CYS A 1 76 ? 12.428 -18.988 -28.927 1.00 88.50 76 CYS A C 1
ATOM 583 O O . CYS A 1 76 ? 12.159 -18.525 -30.033 1.00 88.50 76 CYS A O 1
ATOM 585 N N . GLY A 1 77 ? 13.032 -20.171 -28.771 1.00 86.50 77 GLY A N 1
ATOM 586 C CA . GLY A 1 77 ? 13.622 -20.886 -29.907 1.00 86.50 77 GLY A CA 1
ATOM 587 C C . GLY A 1 77 ? 14.747 -20.046 -30.510 1.00 86.50 77 GLY A C 1
ATOM 588 O O . GLY A 1 77 ? 15.583 -19.543 -29.766 1.00 86.50 77 GLY A O 1
ATOM 589 N N . GLU A 1 78 ? 14.699 -19.832 -31.822 1.00 86.88 78 GLU A N 1
ATOM 590 C CA . GLU A 1 78 ? 15.659 -19.005 -32.573 1.00 86.88 78 GLU A CA 1
ATOM 591 C C . GLU A 1 78 ? 15.319 -17.498 -32.559 1.00 86.88 78 GLU A C 1
ATOM 593 O O . GLU A 1 78 ? 15.944 -16.712 -33.264 1.00 86.88 78 GLU A O 1
ATOM 598 N N . VAL A 1 79 ? 14.290 -17.069 -31.812 1.00 89.75 79 VAL A N 1
ATOM 599 C CA . VAL A 1 79 ? 13.913 -15.649 -31.737 1.00 89.75 79 VAL A CA 1
ATOM 600 C C . VAL A 1 79 ? 14.730 -14.940 -30.664 1.00 89.75 79 VAL A C 1
ATOM 602 O O . VAL A 1 79 ? 14.551 -15.205 -29.471 1.00 89.75 79 VAL A O 1
ATOM 605 N N . ASP A 1 80 ? 15.549 -13.988 -31.097 1.00 92.75 80 ASP A N 1
ATOM 606 C CA . ASP A 1 80 ? 16.242 -13.027 -30.241 1.00 92.75 80 ASP A CA 1
ATOM 607 C C . ASP A 1 80 ? 15.386 -11.777 -30.008 1.00 92.75 80 ASP A C 1
ATOM 609 O O . ASP A 1 80 ? 14.629 -11.345 -30.880 1.00 92.75 80 ASP A O 1
ATOM 613 N N . LEU A 1 81 ? 15.533 -11.152 -28.838 1.00 93.31 81 LEU A N 1
ATOM 614 C CA . LEU A 1 81 ? 15.016 -9.809 -28.587 1.00 93.31 81 LEU A CA 1
ATOM 615 C C . LEU A 1 81 ? 16.171 -8.813 -28.600 1.00 93.31 81 LEU A C 1
ATOM 617 O O . LEU A 1 81 ? 17.029 -8.854 -27.724 1.00 93.31 81 LEU A O 1
ATOM 621 N N . CYS A 1 82 ? 16.138 -7.895 -29.563 1.00 94.06 82 CYS A N 1
ATOM 622 C CA . CYS A 1 82 ? 16.972 -6.702 -29.593 1.00 94.06 82 CYS A CA 1
ATOM 623 C C . CYS A 1 82 ? 16.059 -5.480 -29.695 1.00 94.06 82 CYS A C 1
ATOM 625 O O . CYS A 1 82 ? 15.441 -5.221 -30.733 1.00 94.06 82 CYS A O 1
ATOM 627 N N . ALA A 1 83 ? 15.913 -4.765 -28.584 1.00 94.69 83 ALA A N 1
ATOM 628 C CA . ALA A 1 83 ? 15.083 -3.575 -28.501 1.00 94.69 83 ALA A CA 1
ATOM 629 C C . ALA A 1 83 ? 15.816 -2.458 -27.768 1.00 94.69 83 ALA A C 1
ATOM 631 O O . ALA A 1 83 ? 16.652 -2.698 -26.905 1.00 94.69 83 ALA A O 1
ATOM 632 N N . SER A 1 84 ? 15.468 -1.221 -28.091 1.00 96.06 84 SER A N 1
ATOM 633 C CA . SER A 1 84 ? 15.934 -0.055 -27.357 1.00 96.06 84 SER A CA 1
ATOM 634 C C . SER A 1 84 ? 14.737 0.637 -26.727 1.00 96.06 84 SER A C 1
ATOM 636 O O . SER A 1 84 ? 13.693 0.744 -27.367 1.00 96.06 84 SER A O 1
ATOM 638 N N . LEU A 1 85 ? 14.892 1.076 -25.482 1.00 97.88 85 LEU A N 1
ATOM 639 C CA . LEU A 1 85 ? 13.842 1.715 -24.700 1.00 97.88 85 LEU A CA 1
ATOM 640 C C . LEU A 1 85 ? 14.367 3.042 -24.157 1.00 97.88 85 LEU A C 1
ATOM 642 O O . LEU A 1 85 ? 15.391 3.084 -23.471 1.00 97.88 85 LEU A O 1
ATOM 646 N N . SER A 1 86 ? 13.680 4.134 -24.469 1.00 98.38 86 SER A N 1
ATOM 647 C CA . SER A 1 86 ? 13.935 5.441 -23.866 1.00 98.38 86 SER A CA 1
ATOM 648 C C . SER A 1 86 ? 13.111 5.646 -22.594 1.00 98.38 86 SER A C 1
ATOM 650 O O . SER A 1 86 ? 12.045 5.056 -22.413 1.00 98.38 86 SER A O 1
ATOM 652 N N . ARG A 1 87 ? 13.577 6.545 -21.719 1.00 98.31 87 ARG A N 1
ATOM 653 C CA . ARG A 1 87 ? 12.845 6.937 -20.506 1.00 98.31 87 ARG A CA 1
ATOM 654 C C . ARG A 1 87 ? 11.464 7.500 -20.849 1.00 98.31 87 ARG A C 1
ATOM 656 O O . ARG A 1 87 ? 10.491 7.135 -20.206 1.00 98.31 87 ARG A O 1
ATOM 663 N N . ALA A 1 88 ? 11.370 8.321 -21.895 1.00 97.94 88 ALA A N 1
ATOM 664 C CA . ALA A 1 88 ? 10.103 8.898 -22.341 1.00 97.94 88 ALA A CA 1
ATOM 665 C C . ALA A 1 88 ? 9.101 7.826 -22.813 1.00 97.94 88 ALA A C 1
ATOM 667 O O . ALA A 1 88 ? 7.906 7.935 -22.546 1.00 97.94 88 ALA A O 1
ATOM 668 N N . GLU A 1 89 ? 9.570 6.772 -23.489 1.00 98.00 89 GLU A N 1
ATOM 669 C CA . GLU A 1 89 ? 8.717 5.640 -23.876 1.00 98.00 89 GLU A CA 1
ATOM 670 C C . GLU A 1 89 ? 8.253 4.843 -22.657 1.00 98.00 89 GLU A C 1
ATOM 672 O O . GLU A 1 89 ? 7.064 4.554 -22.556 1.00 98.00 89 GLU A O 1
ATOM 677 N N . PHE A 1 90 ? 9.150 4.549 -21.711 1.00 98.38 90 PHE A N 1
ATOM 678 C CA . PHE A 1 90 ? 8.788 3.910 -20.442 1.00 98.38 90 PHE A CA 1
ATOM 679 C C . PHE A 1 90 ? 7.725 4.717 -19.681 1.00 98.38 90 PHE A C 1
ATOM 681 O O . PHE A 1 90 ? 6.691 4.174 -19.290 1.00 98.38 90 PHE A O 1
ATOM 688 N N . GLU A 1 91 ? 7.935 6.027 -19.537 1.00 97.88 91 GLU A N 1
ATOM 689 C CA . GLU A 1 91 ? 6.991 6.934 -18.880 1.00 97.88 91 GLU A CA 1
ATOM 690 C C . GLU A 1 91 ? 5.630 6.966 -19.582 1.00 97.88 91 GLU A C 1
ATOM 692 O O . GLU A 1 91 ? 4.588 7.005 -18.926 1.00 97.88 91 GLU A O 1
ATOM 697 N N . LYS A 1 92 ? 5.620 6.890 -20.916 1.00 98.06 92 LYS A N 1
ATOM 698 C CA . LYS A 1 92 ? 4.393 6.823 -21.712 1.00 98.06 92 LYS A CA 1
ATOM 699 C C . LYS A 1 92 ? 3.651 5.497 -21.521 1.00 98.06 92 LYS A C 1
ATOM 701 O O . LYS A 1 92 ? 2.441 5.523 -21.289 1.00 98.06 92 LYS A O 1
ATOM 706 N N . ILE A 1 93 ? 4.354 4.364 -21.611 1.00 97.94 93 ILE A N 1
ATOM 707 C CA . ILE A 1 93 ? 3.792 3.011 -21.444 1.00 97.94 93 ILE A CA 1
ATOM 708 C C . ILE A 1 93 ? 3.141 2.878 -20.061 1.00 97.94 93 ILE A C 1
ATOM 710 O O . ILE A 1 93 ? 1.988 2.463 -19.951 1.00 97.94 93 ILE A O 1
ATOM 714 N N . CYS A 1 94 ? 3.839 3.317 -19.014 1.00 97.94 94 CYS A N 1
ATOM 715 C CA . CYS A 1 94 ? 3.387 3.187 -17.629 1.00 97.94 94 CYS A CA 1
ATOM 716 C C . CYS A 1 94 ? 2.643 4.428 -17.106 1.00 97.94 94 CYS A C 1
ATOM 718 O O . CYS A 1 94 ? 2.455 4.577 -15.899 1.00 97.94 94 CYS A O 1
ATOM 720 N N . SER A 1 95 ? 2.211 5.332 -17.992 1.00 97.38 95 SER A N 1
ATOM 721 C CA . SER A 1 95 ? 1.594 6.617 -17.625 1.00 97.38 95 SER A CA 1
ATOM 722 C C . SER A 1 95 ? 0.428 6.465 -16.646 1.00 97.38 95 SER A C 1
ATOM 724 O O . SER A 1 95 ? 0.361 7.189 -15.656 1.00 97.38 95 SER A O 1
ATOM 726 N N . HIS A 1 96 ? -0.459 5.498 -16.867 1.00 96.38 96 HIS A N 1
ATOM 727 C CA . HIS A 1 96 ? -1.590 5.219 -15.981 1.00 96.38 96 HIS A CA 1
ATOM 728 C C . HIS A 1 96 ? -1.163 4.799 -14.559 1.00 96.38 96 HIS A C 1
ATOM 730 O O . HIS A 1 96 ? -1.789 5.231 -13.592 1.00 96.38 96 HIS A O 1
ATOM 736 N N . LEU A 1 97 ? -0.074 4.031 -14.409 1.00 96.31 97 LEU A N 1
ATOM 737 C CA . LEU A 1 97 ? 0.468 3.647 -13.098 1.00 96.31 97 LEU A CA 1
ATOM 738 C C . LEU A 1 97 ? 1.052 4.851 -12.358 1.00 96.31 97 LEU A C 1
ATOM 740 O O . LEU A 1 97 ? 0.814 5.001 -11.163 1.00 96.31 97 LEU A O 1
ATOM 744 N N . PHE A 1 98 ? 1.760 5.738 -13.064 1.00 95.75 98 PHE A N 1
ATOM 745 C CA . PHE A 1 98 ? 2.300 6.964 -12.470 1.00 95.75 98 PHE A CA 1
ATOM 746 C C . PHE A 1 98 ? 1.204 7.880 -11.920 1.00 95.75 98 PHE A C 1
ATOM 748 O O . PHE A 1 98 ? 1.351 8.402 -10.819 1.00 95.75 98 PHE A O 1
ATOM 755 N N . HIS A 1 99 ? 0.097 8.044 -12.650 1.00 93.88 99 HIS A N 1
ATOM 756 C CA . HIS A 1 99 ? -1.045 8.814 -12.152 1.00 93.88 99 HIS A CA 1
ATOM 757 C C . HIS A 1 99 ? -1.720 8.103 -10.973 1.00 93.88 99 HIS A C 1
ATOM 759 O O . HIS A 1 99 ? -1.953 8.734 -9.948 1.00 93.88 99 HIS A O 1
ATOM 765 N N . SER A 1 100 ? -1.942 6.785 -11.063 1.00 93.00 100 SER A N 1
ATOM 766 C CA . SER A 1 100 ? -2.560 6.031 -9.964 1.00 93.00 100 SER A CA 1
ATOM 767 C C . SER A 1 100 ? -1.707 6.019 -8.688 1.00 93.00 100 SER A C 1
ATOM 769 O O . SER A 1 100 ? -2.250 5.950 -7.590 1.00 93.00 100 SER A O 1
ATOM 771 N N . ALA A 1 101 ? -0.379 6.129 -8.805 1.00 92.12 101 ALA A N 1
ATOM 772 C CA . ALA A 1 101 ? 0.522 6.250 -7.660 1.00 92.12 101 ALA A CA 1
ATOM 773 C C . ALA A 1 101 ? 0.334 7.563 -6.878 1.00 92.12 101 ALA A C 1
ATOM 775 O O . ALA A 1 101 ? 0.738 7.639 -5.719 1.00 92.12 101 ALA A O 1
ATOM 776 N N . MET A 1 102 ? -0.262 8.591 -7.492 1.00 93.75 102 MET A N 1
ATOM 777 C CA . MET A 1 102 ? -0.502 9.891 -6.860 1.00 93.75 102 MET A CA 1
ATOM 778 C C . MET A 1 102 ? -1.841 9.962 -6.112 1.00 93.75 102 MET A C 1
ATOM 780 O O . MET A 1 102 ? -1.970 10.768 -5.189 1.00 93.75 102 MET A O 1
ATOM 784 N N . ASP A 1 103 ? -2.814 9.102 -6.437 1.00 91.88 103 ASP A N 1
ATOM 785 C CA . ASP A 1 103 ? -4.122 9.080 -5.762 1.00 91.88 103 ASP A CA 1
ATOM 786 C C . ASP A 1 103 ? -3.997 8.930 -4.228 1.00 91.88 103 ASP A C 1
ATOM 788 O O . ASP A 1 103 ? -4.635 9.702 -3.501 1.00 91.88 103 ASP A O 1
ATOM 792 N N . PRO A 1 104 ? -3.139 8.031 -3.689 1.00 92.00 104 PRO A N 1
ATOM 793 C CA . PRO A 1 104 ? -2.945 7.909 -2.246 1.00 92.00 104 PRO A CA 1
ATOM 794 C C . PRO A 1 104 ? -2.359 9.166 -1.595 1.00 92.00 104 PRO A C 1
ATOM 796 O O . PRO A 1 104 ? -2.683 9.457 -0.448 1.00 92.00 104 PRO A O 1
ATOM 799 N N . VAL A 1 105 ? -1.534 9.941 -2.308 1.00 91.69 105 VAL A N 1
ATOM 800 C CA . VAL A 1 105 ? -0.968 11.192 -1.775 1.00 91.69 105 VAL A CA 1
ATOM 801 C C . VAL A 1 105 ? -2.083 12.213 -1.548 1.00 91.69 105 VAL A C 1
ATOM 803 O O . VAL A 1 105 ? -2.174 12.805 -0.472 1.00 91.69 105 VAL A O 1
ATOM 806 N N . THR A 1 106 ? -2.981 12.373 -2.526 1.00 91.56 106 THR A N 1
ATOM 807 C CA . THR A 1 106 ? -4.160 13.243 -2.392 1.00 91.56 106 THR A CA 1
ATOM 808 C C . THR A 1 106 ? -5.077 12.768 -1.262 1.00 91.56 106 THR A C 1
ATOM 810 O O . THR A 1 106 ? -5.548 13.581 -0.465 1.00 91.56 106 THR A O 1
ATOM 813 N N . GLU A 1 107 ? -5.302 11.458 -1.140 1.00 88.56 107 GLU A N 1
ATOM 814 C CA . GLU A 1 107 ? -6.142 10.901 -0.075 1.00 88.56 107 GLU A CA 1
ATOM 815 C C . GLU A 1 107 ? -5.523 11.084 1.322 1.00 88.56 107 GLU A C 1
ATOM 817 O O . GLU A 1 107 ? -6.228 11.444 2.265 1.00 88.56 107 GLU A O 1
ATOM 822 N N . ALA A 1 108 ? -4.206 10.914 1.474 1.00 88.50 108 ALA A N 1
ATOM 823 C CA . ALA A 1 108 ? -3.511 11.158 2.739 1.00 88.50 108 ALA A CA 1
ATOM 824 C C . ALA A 1 108 ? -3.574 12.641 3.157 1.00 88.50 108 ALA A C 1
ATOM 826 O O . ALA A 1 108 ? -3.813 12.954 4.328 1.00 88.50 108 ALA A O 1
ATOM 827 N N . LEU A 1 109 ? -3.439 13.574 2.205 1.00 90.19 109 LEU A N 1
ATOM 828 C CA . LEU A 1 109 ? -3.636 15.009 2.455 1.00 90.19 109 LEU A CA 1
ATOM 829 C C . LEU A 1 109 ? -5.066 15.315 2.915 1.00 90.19 109 LEU A C 1
ATOM 831 O O . LEU A 1 109 ? -5.268 16.060 3.875 1.00 90.19 109 LEU A O 1
ATOM 835 N N . ARG A 1 110 ? -6.061 14.688 2.278 1.00 90.25 110 ARG A N 1
ATOM 836 C CA . ARG A 1 110 ? -7.467 14.824 2.666 1.00 90.25 110 ARG A CA 1
ATOM 837 C C . ARG A 1 110 ? -7.712 14.304 4.083 1.00 90.25 110 ARG A C 1
ATOM 839 O O . ARG A 1 110 ? -8.319 15.014 4.878 1.00 90.25 110 ARG A O 1
ATOM 846 N N . LYS A 1 111 ? -7.221 13.103 4.412 1.00 84.12 111 LYS A N 1
ATOM 847 C CA . LYS A 1 111 ? -7.363 12.493 5.748 1.00 84.12 111 LYS A CA 1
ATOM 848 C C . LYS A 1 111 ? -6.667 13.297 6.844 1.00 84.12 111 LYS A C 1
ATOM 850 O O . LYS A 1 111 ? -7.206 13.407 7.936 1.00 84.12 111 LYS A O 1
ATOM 855 N N . SER A 1 112 ? -5.518 13.897 6.535 1.00 87.19 112 SER A N 1
ATOM 856 C CA . SER A 1 112 ? -4.794 14.760 7.476 1.00 87.19 112 SER A CA 1
ATOM 857 C C . SER A 1 112 ? -5.404 16.152 7.648 1.00 87.19 112 SER A C 1
ATOM 859 O O . SER A 1 112 ? -4.944 16.914 8.500 1.00 87.19 112 SER A O 1
ATOM 861 N N . CYS A 1 113 ? -6.416 16.513 6.849 1.00 88.62 113 CYS A N 1
ATOM 862 C CA . CYS A 1 113 ? -6.989 17.859 6.812 1.00 88.62 113 CYS A CA 1
ATOM 863 C C . CYS A 1 113 ? -5.913 18.947 6.605 1.00 88.62 113 CYS A C 1
ATOM 865 O O . CYS A 1 113 ? -6.032 20.066 7.116 1.00 88.62 113 CYS A O 1
ATOM 867 N N . ARG A 1 114 ? -4.836 18.630 5.870 1.00 87.12 114 ARG A N 1
ATOM 868 C CA . ARG A 1 114 ? -3.740 19.560 5.570 1.00 87.12 114 ARG A CA 1
ATOM 869 C C . ARG A 1 114 ? -3.740 19.932 4.095 1.00 87.12 114 ARG A C 1
ATOM 871 O O . ARG A 1 114 ? -3.936 19.107 3.211 1.00 87.12 114 ARG A O 1
ATOM 878 N N . HIS A 1 115 ? -3.455 21.202 3.832 1.00 90.69 115 HIS A N 1
ATOM 879 C CA . HIS A 1 115 ? -3.177 21.666 2.479 1.00 90.69 115 HIS A CA 1
ATOM 880 C C . HIS A 1 115 ? -1.757 21.257 2.058 1.00 90.69 115 HIS A C 1
ATOM 882 O O . HIS A 1 115 ? -0.850 21.282 2.892 1.00 90.69 115 HIS A O 1
ATOM 888 N N . ALA A 1 116 ? -1.545 20.971 0.770 1.00 89.88 116 ALA A N 1
ATOM 889 C CA . ALA A 1 116 ? -0.240 20.603 0.202 1.00 89.88 116 ALA A CA 1
ATOM 890 C C . ALA A 1 116 ? 0.887 21.586 0.583 1.00 89.88 116 ALA A C 1
ATOM 892 O O . ALA A 1 116 ? 1.996 21.183 0.915 1.00 89.88 116 ALA A O 1
ATOM 893 N N . ASP A 1 117 ? 0.574 22.883 0.641 1.00 90.94 117 ASP A N 1
ATOM 894 C CA . ASP A 1 117 ? 1.508 23.950 1.036 1.00 90.94 117 ASP A CA 1
ATOM 895 C C . ASP A 1 117 ? 2.023 23.873 2.478 1.00 90.94 117 ASP A C 1
ATOM 897 O O . ASP A 1 117 ? 2.949 24.600 2.841 1.00 90.94 117 ASP A O 1
ATOM 901 N N . LYS A 1 118 ? 1.367 23.087 3.335 1.00 91.44 118 LYS A N 1
ATOM 902 C CA . LYS A 1 118 ? 1.776 22.897 4.730 1.00 91.44 118 LYS A CA 1
ATOM 903 C C . LYS A 1 118 ? 2.761 21.744 4.889 1.00 91.44 118 LYS A C 1
ATOM 905 O O . LYS A 1 118 ? 3.328 21.602 5.968 1.00 91.44 118 LYS A O 1
ATOM 910 N N . ILE A 1 119 ? 2.986 20.958 3.837 1.00 92.81 119 ILE A N 1
ATOM 911 C CA . ILE A 1 119 ? 3.995 19.906 3.835 1.00 92.81 119 ILE A CA 1
ATOM 912 C C . ILE A 1 119 ? 5.367 20.542 3.629 1.00 92.81 119 ILE A C 1
ATOM 914 O O . ILE A 1 119 ? 5.601 21.256 2.659 1.00 92.81 119 ILE A O 1
ATOM 918 N N . GLN A 1 120 ? 6.273 20.290 4.571 1.00 91.44 120 GLN A N 1
ATOM 919 C CA . GLN A 1 120 ? 7.610 20.886 4.578 1.00 91.44 120 GLN A CA 1
ATOM 920 C C . GLN A 1 120 ? 8.651 19.976 3.926 1.00 91.44 120 GLN A C 1
ATOM 922 O O . GLN A 1 120 ? 9.570 20.454 3.264 1.00 91.44 120 GLN A O 1
ATOM 927 N N . ARG A 1 121 ? 8.530 18.660 4.132 1.00 90.81 121 ARG A N 1
ATOM 928 C CA . ARG A 1 121 ? 9.506 17.664 3.687 1.00 90.81 121 ARG A CA 1
ATOM 929 C C . ARG A 1 121 ? 8.816 16.417 3.150 1.00 90.81 121 ARG A C 1
ATOM 931 O O . ARG A 1 121 ? 7.758 16.038 3.644 1.00 90.81 121 ARG A O 1
ATOM 938 N N . VAL A 1 122 ? 9.446 15.780 2.169 1.00 92.56 122 VAL A N 1
ATOM 939 C CA . VAL A 1 122 ? 9.046 14.493 1.592 1.00 92.56 122 VAL A CA 1
ATOM 940 C C . VAL A 1 122 ? 10.201 13.520 1.769 1.00 92.56 122 VAL A C 1
ATOM 942 O O . VAL A 1 122 ? 11.288 13.735 1.235 1.00 92.56 122 VAL A O 1
ATOM 945 N N . VAL A 1 123 ? 9.962 12.442 2.509 1.00 91.19 123 VAL A N 1
ATOM 946 C CA . VAL A 1 123 ? 10.912 11.335 2.646 1.00 91.19 123 VAL A CA 1
ATOM 947 C C . VAL A 1 123 ? 10.518 10.247 1.658 1.00 91.19 123 VAL A C 1
ATOM 949 O O . VAL A 1 123 ? 9.364 9.828 1.620 1.00 91.19 123 VAL A O 1
ATOM 952 N N . LEU A 1 124 ? 11.470 9.810 0.839 1.00 91.00 124 LEU A N 1
ATOM 953 C CA . LEU A 1 124 ? 11.256 8.757 -0.147 1.00 91.00 124 LEU A CA 1
ATOM 954 C C . LEU A 1 124 ? 11.764 7.425 0.401 1.00 91.00 124 LEU A C 1
ATOM 956 O O . LEU A 1 124 ? 12.899 7.335 0.864 1.00 91.00 124 LEU A O 1
ATOM 960 N N . ALA A 1 125 ? 10.927 6.397 0.311 1.00 90.94 125 ALA A N 1
ATOM 961 C CA . ALA A 1 125 ? 11.255 5.033 0.702 1.00 90.94 125 ALA A CA 1
ATOM 962 C C . ALA A 1 125 ? 10.872 4.049 -0.414 1.00 90.94 125 ALA A C 1
ATOM 964 O O . ALA A 1 125 ? 9.931 4.284 -1.175 1.00 90.94 125 ALA A O 1
ATOM 965 N N . GLY A 1 126 ? 11.623 2.953 -0.513 1.00 89.88 126 GLY A N 1
ATOM 966 C CA . GLY A 1 126 ? 11.484 1.908 -1.523 1.00 89.88 126 GLY A CA 1
ATOM 967 C C . GLY A 1 126 ? 12.147 2.242 -2.864 1.00 89.88 126 GLY A C 1
ATOM 968 O O . GLY A 1 126 ? 12.097 3.376 -3.349 1.00 89.88 126 GLY A O 1
ATOM 969 N N . GLY A 1 127 ? 12.725 1.231 -3.518 1.00 90.69 127 GLY A N 1
ATOM 970 C CA . GLY A 1 127 ? 13.515 1.405 -4.744 1.00 90.69 127 GLY A CA 1
ATOM 971 C C . GLY A 1 127 ? 12.767 2.049 -5.919 1.00 90.69 127 GLY A C 1
ATOM 972 O O . GLY A 1 127 ? 13.370 2.780 -6.704 1.00 90.69 127 GLY A O 1
ATOM 973 N N . SER A 1 128 ? 11.442 1.880 -6.013 1.00 93.06 128 SER A N 1
ATOM 974 C CA . SER A 1 128 ? 10.635 2.505 -7.081 1.00 93.06 128 SER A CA 1
ATOM 975 C C . SER A 1 128 ? 10.564 4.037 -6.970 1.00 93.06 128 SER A C 1
ATOM 977 O O . SER A 1 128 ? 10.329 4.713 -7.969 1.00 93.06 128 SER A O 1
ATOM 979 N N . SER A 1 129 ? 10.856 4.613 -5.797 1.00 93.19 129 SER A N 1
ATOM 980 C CA . SER A 1 129 ? 10.971 6.071 -5.614 1.00 93.19 129 SER A CA 1
ATOM 981 C C . SER A 1 129 ? 12.178 6.692 -6.338 1.00 93.19 129 SER A C 1
ATOM 983 O O . SER A 1 129 ? 12.278 7.916 -6.470 1.00 93.19 129 SER A O 1
ATOM 985 N N . ARG A 1 130 ? 13.107 5.861 -6.836 1.00 93.44 130 ARG A N 1
ATOM 986 C CA . ARG A 1 130 ? 14.247 6.294 -7.658 1.00 93.44 130 ARG A CA 1
ATOM 987 C C . ARG A 1 130 ? 13.830 6.677 -9.080 1.00 93.44 130 ARG A C 1
ATOM 989 O O . ARG A 1 130 ? 14.599 7.351 -9.759 1.00 93.44 130 ARG A O 1
ATOM 996 N N . ILE A 1 131 ? 12.628 6.293 -9.524 1.00 95.94 131 ILE A N 1
ATOM 997 C CA . ILE A 1 131 ? 12.123 6.638 -10.854 1.00 95.94 131 ILE A CA 1
ATOM 998 C C . ILE A 1 131 ? 11.939 8.166 -10.947 1.00 95.94 131 ILE A C 1
ATOM 1000 O O . ILE A 1 131 ? 11.132 8.723 -10.195 1.00 95.94 131 ILE A O 1
ATOM 1004 N N . PRO A 1 132 ? 12.613 8.863 -11.887 1.00 96.00 132 PRO A N 1
ATOM 1005 C CA . PRO A 1 132 ? 12.563 10.322 -11.983 1.00 96.00 132 PRO A CA 1
ATOM 1006 C C . PRO A 1 132 ? 11.144 10.885 -12.099 1.00 96.00 132 PRO A C 1
ATOM 1008 O O . PRO A 1 132 ? 10.834 11.896 -11.472 1.00 96.00 132 PRO A O 1
ATOM 1011 N N . LYS A 1 133 ? 10.255 10.191 -12.823 1.00 96.88 133 LYS A N 1
ATOM 1012 C CA . LYS A 1 133 ? 8.871 10.634 -13.007 1.00 96.88 133 LYS A CA 1
ATOM 1013 C C . LYS A 1 133 ? 8.061 10.688 -11.711 1.00 96.88 133 LYS A C 1
ATOM 1015 O O . LYS A 1 133 ? 7.245 11.589 -11.551 1.00 96.88 133 LYS A O 1
ATOM 1020 N N . ILE A 1 134 ? 8.307 9.776 -10.766 1.00 94.56 134 ILE A N 1
ATOM 1021 C CA . ILE A 1 134 ? 7.649 9.797 -9.447 1.00 94.56 134 ILE A CA 1
ATOM 1022 C C . ILE A 1 134 ? 8.038 11.068 -8.689 1.00 94.56 134 ILE A C 1
ATOM 1024 O O . ILE A 1 134 ? 7.176 11.755 -8.147 1.00 94.56 134 ILE A O 1
ATOM 1028 N N . ARG A 1 135 ? 9.330 11.416 -8.697 1.00 91.81 135 ARG A N 1
ATOM 1029 C CA . ARG A 1 135 ? 9.836 12.635 -8.052 1.00 91.81 135 ARG A CA 1
ATOM 1030 C C . ARG A 1 135 ? 9.267 13.893 -8.699 1.00 91.81 135 ARG A C 1
ATOM 1032 O O . ARG A 1 135 ? 8.840 14.791 -7.985 1.00 91.81 135 ARG A O 1
ATOM 1039 N N . GLU A 1 136 ? 9.218 13.938 -10.030 1.00 94.81 136 GLU A N 1
ATOM 1040 C CA . GLU A 1 136 ? 8.619 15.052 -10.776 1.00 94.81 136 GLU A CA 1
ATOM 1041 C C . GLU A 1 136 ? 7.148 15.271 -10.386 1.00 94.81 136 GLU A C 1
ATOM 1043 O O . GLU A 1 136 ? 6.753 16.395 -10.078 1.00 94.81 136 GLU A O 1
ATOM 1048 N N . LEU A 1 137 ? 6.351 14.198 -10.341 1.00 95.19 137 LEU A N 1
ATOM 1049 C CA . LEU A 1 137 ? 4.938 14.273 -9.963 1.00 95.19 137 LEU A CA 1
ATOM 1050 C C . LEU A 1 137 ? 4.753 14.735 -8.513 1.00 95.19 137 LEU A C 1
ATOM 1052 O O . LEU A 1 137 ? 3.920 15.601 -8.253 1.00 95.19 137 LEU A O 1
ATOM 1056 N N . LEU A 1 138 ? 5.572 14.228 -7.585 1.00 92.44 138 LEU A N 1
ATOM 1057 C CA . LEU A 1 138 ? 5.539 14.645 -6.181 1.00 92.44 138 LEU A CA 1
ATOM 1058 C C . LEU A 1 138 ? 5.871 16.130 -6.008 1.00 92.44 138 LEU A C 1
ATOM 1060 O O . LEU A 1 138 ? 5.166 16.819 -5.275 1.00 92.44 138 LEU A O 1
ATOM 1064 N N . VAL A 1 139 ? 6.892 16.644 -6.703 1.00 91.56 139 VAL A N 1
ATOM 1065 C CA . VAL A 1 139 ? 7.222 18.082 -6.686 1.00 91.56 139 VAL A CA 1
ATOM 1066 C C . VAL A 1 139 ? 6.075 18.912 -7.263 1.00 91.56 139 VAL A C 1
ATOM 1068 O O . VAL A 1 139 ? 5.749 19.965 -6.720 1.00 91.56 139 VAL A O 1
ATOM 1071 N N . GLY A 1 140 ? 5.424 18.430 -8.326 1.00 92.62 140 GLY A N 1
ATOM 1072 C CA . GLY A 1 140 ? 4.244 19.081 -8.895 1.00 92.62 140 GLY A CA 1
ATOM 1073 C C . GLY A 1 140 ? 3.067 19.165 -7.916 1.00 92.62 140 GLY A C 1
ATOM 1074 O O . GLY A 1 140 ? 2.380 20.184 -7.874 1.00 92.62 140 GLY A O 1
ATOM 1075 N N . MET A 1 141 ? 2.849 18.125 -7.106 1.00 92.31 141 MET A N 1
ATOM 1076 C CA . MET A 1 141 ? 1.778 18.086 -6.100 1.00 92.31 141 MET A CA 1
ATOM 1077 C C . MET A 1 141 ? 2.111 18.850 -4.814 1.00 92.31 141 MET A C 1
ATOM 1079 O O . MET A 1 141 ? 1.210 19.382 -4.166 1.00 92.31 141 MET A O 1
ATOM 1083 N N . LEU A 1 142 ? 3.387 18.888 -4.426 1.00 93.19 142 LEU A N 1
ATOM 1084 C CA . LEU A 1 142 ? 3.873 19.441 -3.160 1.00 93.19 142 LEU A CA 1
ATOM 1085 C C . LEU A 1 142 ? 4.956 20.507 -3.414 1.00 93.19 142 LEU A C 1
ATOM 1087 O O . LEU A 1 142 ? 6.109 20.328 -3.020 1.00 93.19 142 LEU A O 1
ATOM 1091 N N . PRO A 1 143 ? 4.612 21.650 -4.034 1.00 88.38 143 PRO A N 1
ATOM 1092 C CA . PRO A 1 143 ? 5.597 22.597 -4.568 1.00 88.38 143 PRO A CA 1
ATOM 1093 C C . PRO A 1 143 ? 6.472 23.279 -3.505 1.00 88.38 143 PRO A C 1
ATOM 1095 O O . PRO A 1 143 ? 7.541 23.792 -3.827 1.00 88.38 143 PRO A O 1
ATOM 1098 N N . LYS A 1 144 ? 6.027 23.318 -2.242 1.00 91.12 144 LYS A N 1
ATOM 1099 C CA . LYS A 1 144 ? 6.781 23.902 -1.117 1.00 91.12 144 LYS A CA 1
ATOM 1100 C C . LYS A 1 144 ? 7.573 22.874 -0.314 1.00 91.12 144 LYS A C 1
ATOM 1102 O O . LYS A 1 144 ? 8.348 23.267 0.556 1.00 91.12 144 LYS A O 1
ATOM 1107 N N . ALA A 1 145 ? 7.368 21.585 -0.574 1.00 91.81 145 ALA A N 1
ATOM 1108 C CA . ALA A 1 145 ? 8.014 20.536 0.186 1.00 91.81 145 ALA A CA 1
ATOM 1109 C C . ALA A 1 145 ? 9.400 20.228 -0.388 1.00 91.81 145 ALA A C 1
ATOM 1111 O O . ALA A 1 145 ? 9.585 20.115 -1.599 1.00 91.81 145 ALA A O 1
ATOM 1112 N N . MET A 1 146 ? 10.382 20.054 0.492 1.00 91.75 146 MET A N 1
ATOM 1113 C CA . MET A 1 146 ? 11.721 19.613 0.106 1.00 91.75 146 MET A CA 1
ATOM 1114 C C . MET A 1 146 ? 11.797 18.087 0.095 1.00 91.75 146 MET A C 1
ATOM 1116 O O . MET A 1 146 ? 11.461 17.446 1.090 1.00 91.75 146 MET A O 1
ATOM 1120 N N . ILE A 1 147 ? 12.280 17.496 -0.999 1.00 90.69 147 ILE A N 1
ATOM 1121 C CA . ILE A 1 147 ? 12.602 16.065 -1.024 1.00 90.69 147 ILE A CA 1
ATOM 1122 C C . ILE A 1 147 ? 13.895 15.835 -0.232 1.00 90.69 147 ILE A C 1
ATOM 1124 O O . ILE A 1 147 ? 14.908 16.490 -0.472 1.00 90.69 147 ILE A O 1
ATOM 1128 N N . CYS A 1 148 ? 13.855 14.909 0.723 1.00 88.44 148 CYS A N 1
ATOM 1129 C CA . CYS A 1 148 ? 15.012 14.509 1.515 1.00 88.44 148 CYS A CA 1
ATOM 1130 C C . CYS A 1 148 ? 15.865 13.503 0.727 1.00 88.44 148 CYS A C 1
ATOM 1132 O O . CYS A 1 148 ? 15.512 12.329 0.637 1.00 88.44 148 CYS A O 1
ATOM 1134 N N . ASP A 1 149 ? 16.996 13.953 0.183 1.00 85.12 149 ASP A N 1
ATOM 1135 C CA . ASP A 1 149 ? 17.930 13.099 -0.573 1.00 85.12 149 ASP A CA 1
ATOM 1136 C C . ASP A 1 149 ? 19.019 12.445 0.292 1.00 85.12 149 ASP A C 1
ATOM 1138 O O . ASP A 1 149 ? 19.774 11.601 -0.185 1.00 85.12 149 ASP A O 1
ATOM 1142 N N . ASN A 1 150 ? 19.105 12.806 1.572 1.00 85.06 150 ASN A N 1
ATOM 1143 C CA . ASN A 1 150 ? 20.092 12.280 2.517 1.00 85.06 150 ASN A CA 1
ATOM 1144 C C . ASN A 1 150 ? 19.688 10.941 3.161 1.00 85.06 150 ASN A C 1
ATOM 1146 O O . ASN A 1 150 ? 20.359 10.486 4.082 1.00 85.06 150 ASN A O 1
ATOM 1150 N N . ILE A 1 151 ? 18.592 10.328 2.712 1.00 85.50 151 ILE A N 1
ATOM 1151 C CA . ILE A 1 151 ? 18.065 9.068 3.241 1.00 85.50 151 ILE A CA 1
ATOM 1152 C C . ILE A 1 151 ? 18.137 8.020 2.133 1.00 85.50 151 ILE A C 1
ATOM 1154 O O . ILE A 1 151 ? 17.633 8.241 1.031 1.00 85.50 151 ILE A O 1
ATOM 1158 N N . ASN A 1 152 ? 18.748 6.868 2.422 1.00 89.12 152 ASN A N 1
ATOM 1159 C CA . ASN A 1 152 ? 18.749 5.748 1.489 1.00 89.12 152 ASN A CA 1
ATOM 1160 C C . ASN A 1 152 ? 17.343 5.114 1.442 1.00 89.12 152 ASN A C 1
ATOM 1162 O O . ASN A 1 152 ? 16.913 4.540 2.446 1.00 89.12 152 ASN A O 1
ATOM 1166 N N . PRO A 1 153 ? 16.620 5.173 0.305 1.00 89.50 153 PRO A N 1
ATOM 1167 C CA . PRO A 1 153 ? 15.241 4.694 0.236 1.00 89.50 153 PRO A CA 1
ATOM 1168 C C . PRO A 1 153 ? 15.114 3.183 0.468 1.00 89.50 153 PRO A C 1
ATOM 1170 O O . PRO A 1 153 ? 14.044 2.734 0.872 1.00 89.50 153 PRO A O 1
ATOM 1173 N N . ASP A 1 154 ? 16.173 2.404 0.232 1.00 89.38 154 ASP A N 1
ATOM 1174 C CA . ASP A 1 154 ? 16.141 0.943 0.388 1.00 89.38 154 ASP A CA 1
ATOM 1175 C C . ASP A 1 154 ? 16.345 0.504 1.851 1.00 89.38 154 ASP A C 1
ATOM 1177 O O . ASP A 1 154 ? 15.927 -0.584 2.236 1.00 89.38 154 ASP A O 1
ATOM 1181 N N . GLU A 1 155 ? 16.936 1.365 2.684 1.00 88.06 155 GLU A N 1
ATOM 1182 C CA . GLU A 1 155 ? 17.305 1.053 4.074 1.00 88.06 155 GLU A CA 1
ATOM 1183 C C . GLU A 1 155 ? 16.466 1.821 5.102 1.00 88.06 155 GLU A C 1
ATOM 1185 O O . GLU A 1 155 ? 16.383 1.404 6.256 1.00 88.06 155 GLU A O 1
ATOM 1190 N N . ALA A 1 156 ? 15.807 2.913 4.695 1.00 85.19 156 ALA A N 1
ATOM 1191 C CA . ALA A 1 156 ? 15.073 3.816 5.585 1.00 85.19 156 ALA A CA 1
ATOM 1192 C C . ALA A 1 156 ? 14.086 3.094 6.518 1.00 85.19 156 ALA A C 1
ATOM 1194 O O . ALA A 1 156 ? 14.006 3.406 7.705 1.00 85.19 156 ALA A O 1
ATOM 1195 N N . ILE A 1 157 ? 13.358 2.107 5.984 1.00 87.62 157 ILE A N 1
ATOM 1196 C CA . ILE A 1 157 ? 12.363 1.335 6.740 1.00 87.62 157 ILE A CA 1
ATOM 1197 C C . ILE A 1 157 ? 13.050 0.453 7.788 1.00 87.62 157 ILE A C 1
ATOM 1199 O O . ILE A 1 157 ? 12.665 0.473 8.955 1.00 87.62 157 ILE A O 1
ATOM 1203 N N . ALA A 1 158 ? 14.086 -0.292 7.390 1.00 87.25 158 ALA A N 1
ATOM 1204 C CA . ALA A 1 158 ? 14.827 -1.169 8.295 1.00 87.25 158 ALA A CA 1
ATOM 1205 C C . ALA A 1 158 ? 15.518 -0.372 9.410 1.00 87.25 158 ALA A C 1
ATOM 1207 O O . ALA A 1 158 ?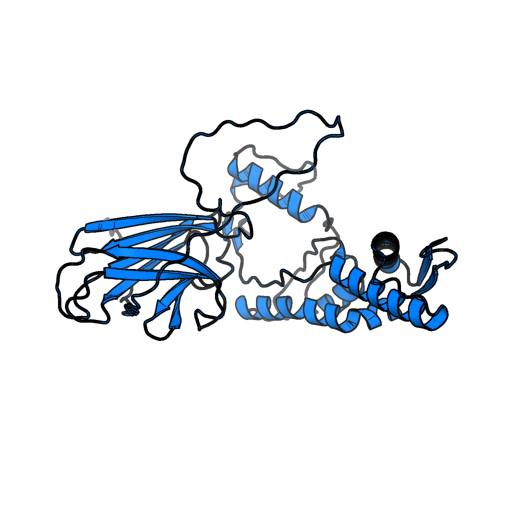 15.520 -0.792 10.565 1.00 87.25 158 ALA A O 1
ATOM 1208 N N . TYR A 1 159 ? 16.044 0.806 9.076 1.00 84.69 159 TYR A N 1
ATOM 1209 C CA . TYR A 1 159 ? 16.664 1.714 10.030 1.00 84.69 159 TYR A CA 1
ATOM 1210 C C . TYR A 1 159 ? 15.662 2.228 11.074 1.00 84.69 159 TYR A C 1
ATOM 1212 O O . TYR A 1 159 ? 15.924 2.142 12.271 1.00 84.69 159 TYR A O 1
ATOM 1220 N N . GLY A 1 160 ? 14.488 2.702 10.638 1.00 84.19 160 GLY A N 1
ATOM 1221 C CA . GLY A 1 160 ? 13.423 3.133 11.550 1.00 84.19 160 GLY A CA 1
ATOM 1222 C C . GLY A 1 160 ? 12.925 2.002 12.456 1.00 84.19 160 GLY A C 1
ATOM 1223 O O . GLY A 1 160 ? 12.734 2.210 13.651 1.00 84.19 160 GLY A O 1
ATOM 1224 N N . ALA A 1 161 ? 12.791 0.787 11.915 1.00 85.56 161 ALA A N 1
ATOM 1225 C CA . ALA A 1 161 ? 12.407 -0.390 12.693 1.00 85.56 161 ALA A CA 1
ATOM 1226 C C . ALA A 1 161 ? 13.464 -0.773 13.744 1.00 85.56 161 ALA A C 1
ATOM 1228 O O . ALA A 1 161 ? 13.111 -1.083 14.879 1.00 85.56 161 ALA A O 1
ATOM 1229 N N . ALA A 1 162 ? 14.753 -0.718 13.395 1.00 84.38 162 ALA A N 1
ATOM 1230 C CA . ALA A 1 162 ? 15.844 -0.981 14.333 1.00 84.38 162 ALA A CA 1
ATOM 1231 C C . ALA A 1 162 ? 15.894 0.062 15.462 1.00 84.38 162 ALA A C 1
ATOM 1233 O O . ALA A 1 162 ? 16.083 -0.296 16.625 1.00 84.38 162 ALA A O 1
ATOM 1234 N N . LEU A 1 163 ? 15.662 1.337 15.135 1.00 82.75 163 LEU A N 1
ATOM 1235 C CA . LEU A 1 163 ? 15.563 2.411 16.122 1.00 82.75 163 LEU A CA 1
ATOM 1236 C C . LEU A 1 163 ? 14.389 2.176 17.082 1.00 82.75 163 LEU A C 1
ATOM 1238 O O . LEU A 1 163 ? 14.575 2.220 18.296 1.00 82.75 163 LEU A O 1
ATOM 1242 N N . GLN A 1 164 ? 13.212 1.829 16.554 1.00 82.88 164 GLN A N 1
ATOM 1243 C CA . GLN A 1 164 ? 12.048 1.505 17.379 1.00 82.88 164 GLN A CA 1
ATOM 1244 C C . GLN A 1 164 ? 12.288 0.278 18.267 1.00 82.88 164 GLN A C 1
ATOM 1246 O O . GLN A 1 164 ? 11.911 0.281 19.437 1.00 82.88 164 GLN A O 1
ATOM 1251 N N . ALA A 1 165 ? 12.954 -0.756 17.746 1.00 84.06 165 ALA A N 1
ATOM 1252 C CA . ALA A 1 165 ? 13.328 -1.925 18.534 1.00 84.06 165 ALA A CA 1
ATOM 1253 C C . ALA A 1 165 ? 14.243 -1.543 19.707 1.00 84.06 165 ALA A C 1
ATOM 1255 O O . ALA A 1 165 ? 13.993 -1.981 20.825 1.00 84.06 165 ALA A O 1
ATOM 1256 N N . SER A 1 166 ? 15.237 -0.675 19.485 1.00 82.50 166 SER A N 1
ATOM 1257 C CA . SER A 1 166 ? 16.112 -0.202 20.564 1.00 82.50 166 SER A CA 1
ATOM 1258 C C . SER A 1 166 ? 15.383 0.623 21.624 1.00 82.50 166 SER A C 1
ATOM 1260 O O . SER A 1 166 ? 15.786 0.580 22.787 1.00 82.50 166 SER A O 1
ATOM 1262 N N . ILE A 1 167 ? 14.364 1.399 21.242 1.00 81.12 167 ILE A N 1
ATOM 1263 C CA . ILE A 1 167 ? 13.536 2.149 22.198 1.00 81.12 167 ILE A CA 1
ATOM 1264 C C . ILE A 1 167 ? 12.747 1.167 23.070 1.00 81.12 167 ILE A C 1
ATOM 1266 O O . ILE A 1 167 ? 12.701 1.320 24.286 1.00 81.12 167 ILE A O 1
ATOM 1270 N N . ILE A 1 168 ? 12.178 0.121 22.461 1.00 81.94 168 ILE A N 1
ATOM 1271 C CA . ILE A 1 168 ? 11.399 -0.903 23.169 1.00 81.94 168 ILE A CA 1
ATOM 1272 C C . ILE A 1 168 ? 12.280 -1.740 24.110 1.00 81.94 168 ILE A C 1
ATOM 1274 O O . ILE A 1 168 ? 11.847 -2.056 25.217 1.00 81.94 168 ILE A O 1
ATOM 1278 N N . THR A 1 169 ? 13.496 -2.115 23.696 1.00 82.00 169 THR A N 1
ATOM 1279 C CA . THR A 1 169 ? 14.404 -2.912 24.540 1.00 82.00 169 THR A CA 1
ATOM 1280 C C . THR A 1 169 ? 15.104 -2.087 25.617 1.00 82.00 169 THR A C 1
ATOM 1282 O O . THR A 1 169 ? 15.567 -2.654 26.605 1.00 82.00 169 THR A O 1
ATOM 1285 N N . GLY A 1 170 ? 15.167 -0.762 25.455 1.00 74.44 170 GLY A N 1
ATOM 1286 C CA . GLY A 1 170 ? 15.900 0.130 26.352 1.00 74.44 170 GLY A CA 1
ATOM 1287 C C . GLY A 1 170 ? 17.420 0.079 26.162 1.00 74.44 170 GLY A C 1
ATOM 1288 O O . GLY A 1 170 ? 18.152 0.586 27.006 1.00 74.44 170 GLY A O 1
ATOM 1289 N N . ASP A 1 171 ? 17.913 -0.500 25.059 1.00 67.38 171 ASP A N 1
ATOM 1290 C CA . ASP A 1 171 ? 19.354 -0.674 24.804 1.00 67.38 171 ASP A CA 1
ATOM 1291 C C . ASP A 1 171 ? 20.075 0.630 24.399 1.00 67.38 171 ASP A C 1
ATOM 1293 O O . ASP A 1 171 ? 21.294 0.641 24.221 1.00 67.38 171 ASP A O 1
ATOM 1297 N N . GLY A 1 172 ? 19.346 1.747 24.262 1.00 63.16 172 GLY A N 1
ATOM 1298 C CA . GLY A 1 172 ? 19.920 3.080 24.040 1.00 63.16 172 GLY A CA 1
ATOM 1299 C C . GLY A 1 172 ? 20.785 3.203 22.777 1.00 63.16 172 GLY A C 1
ATOM 1300 O O . GLY A 1 172 ? 21.694 4.037 22.744 1.00 63.16 172 GLY A O 1
ATOM 1301 N N . TYR A 1 173 ? 20.545 2.374 21.753 1.00 60.22 173 TYR A N 1
ATOM 1302 C CA . TYR A 1 173 ? 21.339 2.318 20.527 1.00 60.22 173 TYR A CA 1
ATOM 1303 C C . TYR A 1 173 ? 21.312 3.659 19.794 1.00 60.22 173 TYR A C 1
ATOM 1305 O O . TYR A 1 173 ? 20.364 3.983 19.082 1.00 60.22 173 TYR A O 1
ATOM 1313 N N . ARG A 1 174 ? 22.393 4.430 19.932 1.00 58.56 174 ARG A N 1
ATOM 1314 C CA . ARG A 1 174 ? 22.658 5.609 19.109 1.00 58.56 174 ARG A CA 1
ATOM 1315 C C . ARG A 1 174 ? 23.417 5.190 17.866 1.00 58.56 174 ARG A C 1
ATOM 1317 O O . ARG A 1 174 ? 24.454 4.528 17.947 1.00 58.56 174 ARG A O 1
ATOM 1324 N N . CYS A 1 175 ? 22.926 5.620 16.716 1.00 55.72 175 CYS A N 1
ATOM 1325 C CA . CYS A 1 175 ? 23.656 5.443 15.477 1.00 55.72 175 CYS A CA 1
ATOM 1326 C C . CYS A 1 175 ? 24.978 6.229 15.564 1.00 55.72 175 CYS A C 1
ATOM 1328 O O . CYS A 1 175 ? 24.970 7.355 16.062 1.00 55.72 175 CYS A O 1
ATOM 1330 N N . PRO A 1 176 ? 26.114 5.678 15.100 1.00 55.56 176 PRO A N 1
ATOM 1331 C CA . PRO A 1 176 ? 27.418 6.342 15.214 1.00 55.56 176 PRO A CA 1
ATOM 1332 C C . PRO A 1 176 ? 27.471 7.741 14.577 1.00 55.56 176 PRO A C 1
ATOM 1334 O O . PRO A 1 176 ? 28.241 8.587 15.022 1.00 55.56 176 PRO A O 1
ATOM 1337 N N . ASP A 1 177 ? 26.621 7.980 13.575 1.00 57.78 177 ASP A N 1
ATOM 1338 C CA . ASP A 1 177 ? 26.511 9.241 12.834 1.00 57.78 177 ASP A CA 1
ATOM 1339 C C . ASP A 1 177 ? 25.378 10.155 13.352 1.00 57.78 177 ASP A C 1
ATOM 1341 O O . ASP A 1 177 ? 25.057 11.176 12.735 1.00 57.78 177 ASP A O 1
ATOM 1345 N N . ASP A 1 178 ? 24.741 9.803 14.475 1.00 59.94 178 ASP A N 1
ATOM 1346 C CA . ASP A 1 178 ? 23.671 10.597 15.074 1.00 59.94 178 ASP A CA 1
ATOM 1347 C C . ASP A 1 178 ? 24.233 11.857 15.749 1.00 59.94 178 ASP A C 1
ATOM 1349 O O . ASP A 1 178 ? 24.759 11.840 16.862 1.00 59.94 178 ASP A O 1
ATOM 1353 N N . THR A 1 179 ? 24.111 12.979 15.044 1.00 58.53 179 THR A N 1
ATOM 1354 C CA . THR A 1 179 ? 24.468 14.320 15.534 1.00 58.53 179 THR A CA 1
ATOM 1355 C C . THR A 1 179 ? 23.322 14.997 16.288 1.00 58.53 179 THR A C 1
ATOM 1357 O O . THR A 1 179 ? 23.454 16.153 16.701 1.00 58.53 179 THR A O 1
ATOM 1360 N N . SER A 1 180 ? 22.182 14.318 16.459 1.00 60.62 180 SER A N 1
ATOM 1361 C CA . SER A 1 180 ? 21.048 14.869 17.185 1.00 60.62 180 SER A CA 1
ATOM 1362 C C . SER A 1 180 ? 21.272 14.788 18.701 1.00 60.62 180 SER A C 1
ATOM 1364 O O . SER A 1 180 ? 21.683 13.776 19.270 1.00 60.62 180 SER A O 1
ATOM 1366 N N . ASN A 1 181 ? 20.973 15.890 19.389 1.00 58.72 181 ASN A N 1
ATOM 1367 C CA . ASN A 1 181 ? 20.994 15.955 20.853 1.00 58.72 181 ASN A CA 1
ATOM 1368 C C . ASN A 1 181 ? 19.715 15.371 21.486 1.00 58.72 181 ASN A C 1
ATOM 1370 O O . ASN A 1 181 ? 19.469 15.613 22.664 1.00 58.72 181 ASN A O 1
ATOM 1374 N N . LEU A 1 182 ? 18.883 14.644 20.728 1.00 62.31 182 LEU A N 1
ATOM 1375 C CA . LEU A 1 182 ? 17.669 14.034 21.266 1.00 62.31 182 LEU A CA 1
ATOM 1376 C C . LEU A 1 182 ? 18.020 12.730 22.001 1.00 62.31 182 LEU A C 1
ATOM 1378 O O . LEU A 1 182 ? 18.737 11.887 21.455 1.00 62.31 182 LEU A O 1
ATOM 1382 N N . PRO A 1 183 ? 17.575 12.542 23.251 1.00 67.44 183 PRO A N 1
ATOM 1383 C CA . PRO A 1 183 ? 17.544 11.229 2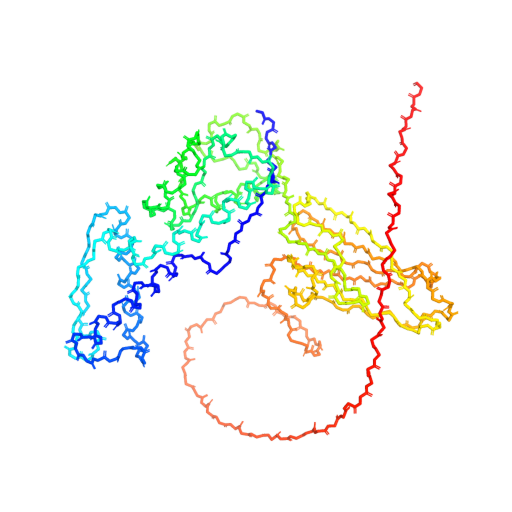3.880 1.00 67.44 183 PRO A CA 1
ATOM 1384 C C . PRO A 1 183 ? 16.543 10.343 23.133 1.00 67.44 183 PRO A C 1
ATOM 1386 O O . PRO A 1 183 ? 15.422 10.764 22.867 1.00 67.44 183 PRO A O 1
ATOM 1389 N N . LEU A 1 184 ? 16.934 9.113 22.796 1.00 67.94 184 LEU A N 1
ATOM 1390 C CA . LEU A 1 184 ? 16.035 8.148 22.141 1.00 67.94 184 LEU A CA 1
ATOM 1391 C C . LEU A 1 184 ? 14.821 7.806 23.016 1.00 67.94 184 LEU A C 1
ATOM 1393 O O . LEU A 1 184 ? 13.764 7.468 22.497 1.00 67.94 184 LEU A O 1
ATOM 1397 N N . GLU A 1 185 ? 14.978 7.936 24.333 1.00 68.25 185 GLU A N 1
ATOM 1398 C CA . GLU A 1 185 ? 13.937 7.749 25.348 1.00 68.25 185 GLU A CA 1
ATOM 1399 C C . GLU A 1 185 ? 12.798 8.778 25.240 1.00 68.25 185 GLU A C 1
ATOM 1401 O O . GLU A 1 185 ? 11.686 8.500 25.680 1.00 68.25 185 GLU A O 1
ATOM 1406 N N . ASP A 1 186 ? 13.046 9.929 24.605 1.00 75.00 186 ASP A N 1
ATOM 1407 C CA . ASP A 1 186 ? 12.057 10.999 24.430 1.00 75.00 186 ASP A CA 1
ATOM 1408 C C . ASP A 1 186 ? 11.285 10.878 23.102 1.00 75.00 186 ASP A C 1
ATOM 1410 O O . ASP A 1 186 ? 10.496 11.757 22.750 1.00 75.00 186 ASP A O 1
ATOM 1414 N N . ILE A 1 187 ? 11.514 9.809 22.330 1.00 79.69 187 ILE A N 1
ATOM 1415 C CA . ILE A 1 187 ? 10.799 9.573 21.075 1.00 79.69 187 ILE A CA 1
ATOM 1416 C C . ILE A 1 187 ? 9.461 8.888 21.366 1.00 79.69 187 ILE A C 1
ATOM 1418 O O . ILE A 1 187 ? 9.417 7.748 21.829 1.00 79.69 187 ILE A O 1
ATOM 1422 N N . LEU A 1 188 ? 8.358 9.559 21.028 1.00 81.50 188 LEU A N 1
ATOM 1423 C CA . LEU A 1 188 ? 7.001 9.024 21.146 1.00 81.50 188 LEU A CA 1
ATOM 1424 C C . LEU A 1 188 ? 6.374 8.847 19.762 1.00 81.50 188 LEU A C 1
ATOM 1426 O O . LEU A 1 188 ? 6.231 9.813 19.018 1.00 81.50 188 LEU A O 1
ATOM 1430 N N . LEU A 1 189 ? 5.948 7.627 19.436 1.00 83.88 189 LEU A N 1
ATOM 1431 C CA . LEU A 1 189 ? 5.237 7.303 18.197 1.00 83.88 189 LEU A CA 1
ATOM 1432 C C . LEU A 1 189 ? 3.742 7.108 18.468 1.00 83.88 189 LEU A C 1
ATOM 1434 O O . LEU A 1 189 ? 3.349 6.214 19.214 1.00 83.88 189 LEU A O 1
ATOM 1438 N N . LEU A 1 190 ? 2.918 7.943 17.839 1.00 85.12 190 LEU A N 1
ATOM 1439 C CA . LEU A 1 190 ? 1.460 7.871 17.856 1.00 85.12 190 LEU A CA 1
ATOM 1440 C C . LEU A 1 190 ? 0.973 7.417 16.477 1.00 85.12 190 LEU A C 1
ATOM 1442 O O . LEU A 1 190 ? 0.847 8.218 15.544 1.00 85.12 190 LEU A O 1
ATOM 1446 N N . ASP A 1 191 ? 0.733 6.113 16.355 1.00 85.94 191 ASP A N 1
ATOM 1447 C CA . ASP A 1 191 ? 0.210 5.488 15.139 1.00 85.94 191 ASP A CA 1
ATOM 1448 C C . ASP A 1 191 ? -1.326 5.546 15.093 1.00 85.94 191 ASP A C 1
ATOM 1450 O O . ASP A 1 191 ? -1.981 5.932 16.064 1.00 85.94 191 ASP A O 1
ATOM 1454 N N . VAL A 1 192 ? -1.920 5.171 13.962 1.00 85.44 192 VAL A N 1
ATOM 1455 C CA . VAL A 1 192 ? -3.368 5.206 13.738 1.00 85.44 192 VAL A CA 1
ATOM 1456 C C . VAL A 1 192 ? -3.894 3.913 13.129 1.00 85.44 192 VAL A C 1
ATOM 1458 O O . VAL A 1 192 ? -3.215 3.211 12.385 1.00 85.44 192 VAL A O 1
ATOM 1461 N N . VAL A 1 193 ? -5.175 3.640 13.360 1.00 84.44 193 VAL A N 1
ATOM 1462 C CA . VAL A 1 193 ? -5.882 2.524 12.731 1.00 84.44 193 VAL A CA 1
ATOM 1463 C C . VAL A 1 193 ? -5.998 2.759 11.208 1.00 84.44 193 VAL A C 1
ATOM 1465 O O . VAL A 1 193 ? -6.592 3.759 10.795 1.00 84.44 193 VAL A O 1
ATOM 1468 N N . PRO A 1 194 ? -5.505 1.858 10.334 1.00 77.44 194 PRO A N 1
ATOM 1469 C CA . PRO A 1 194 ? -5.431 2.121 8.889 1.00 77.44 194 PRO A CA 1
ATOM 1470 C C . PRO A 1 194 ? -6.780 2.002 8.159 1.00 77.44 194 PRO A C 1
ATOM 1472 O O . PRO A 1 194 ? -7.006 2.664 7.142 1.00 77.44 194 PRO A O 1
ATOM 1475 N N . VAL A 1 195 ? -7.696 1.180 8.679 1.00 85.25 195 VAL A N 1
ATOM 1476 C CA . VAL A 1 195 ? -9.002 0.868 8.079 1.00 85.25 195 VAL A CA 1
ATOM 1477 C C . VAL A 1 195 ? -10.100 0.898 9.138 1.00 85.25 195 VAL A C 1
ATOM 1479 O O . VAL A 1 195 ? -9.836 0.692 10.313 1.00 85.25 195 VAL A O 1
ATOM 1482 N N . THR A 1 196 ? -11.340 1.168 8.747 1.00 89.19 196 THR A N 1
ATOM 1483 C CA . THR A 1 196 ? -12.466 1.166 9.685 1.00 89.19 196 THR A CA 1
ATOM 1484 C C . THR A 1 196 ? -12.862 -0.260 10.077 1.00 89.19 196 THR A C 1
ATOM 1486 O O . THR A 1 196 ? -12.975 -1.140 9.220 1.00 89.19 196 THR A O 1
ATOM 1489 N N . TYR A 1 197 ? -13.121 -0.462 11.369 1.00 92.69 197 TYR A N 1
ATOM 1490 C CA . TYR A 1 197 ? -13.620 -1.700 11.968 1.00 92.69 197 TYR A CA 1
ATOM 1491 C C . TYR A 1 197 ? -15.010 -1.483 12.550 1.00 92.69 197 TYR A C 1
ATOM 1493 O O . TYR A 1 197 ? -15.336 -0.403 13.053 1.00 92.69 197 TYR A O 1
ATOM 1501 N N . GLY A 1 198 ? -15.841 -2.517 12.504 1.00 92.62 198 GLY A N 1
ATOM 1502 C CA . GLY A 1 198 ? -17.241 -2.371 12.871 1.00 92.62 198 GLY A CA 1
ATOM 1503 C C . GLY A 1 198 ? -18.074 -3.634 12.718 1.00 92.62 198 GLY A C 1
ATOM 1504 O O . GLY A 1 198 ? -17.544 -4.727 12.513 1.00 92.62 198 GLY A O 1
ATOM 1505 N N . LEU A 1 199 ? -19.387 -3.462 12.858 1.00 91.50 199 LEU A N 1
ATOM 1506 C CA . LEU A 1 199 ? -20.370 -4.541 12.946 1.00 91.50 199 LEU A CA 1
ATOM 1507 C C . LEU A 1 199 ? -21.364 -4.509 11.785 1.00 91.50 199 LEU A C 1
ATOM 1509 O O . LEU A 1 199 ? -21.714 -3.444 11.282 1.00 91.50 199 LEU A O 1
ATOM 1513 N N . GLU A 1 200 ? -21.871 -5.677 11.402 1.00 89.75 200 GLU A N 1
ATOM 1514 C CA . GLU A 1 200 ? -23.002 -5.779 10.473 1.00 89.75 200 GLU A CA 1
ATOM 1515 C C . GLU A 1 200 ? -24.327 -5.398 11.148 1.00 89.75 200 GLU A C 1
ATOM 1517 O O . GLU A 1 200 ? -24.667 -5.918 12.212 1.00 89.75 200 GLU A O 1
ATOM 1522 N N . THR A 1 201 ? -25.103 -4.528 10.501 1.00 83.19 201 THR A N 1
ATOM 1523 C CA . THR A 1 201 ? -26.474 -4.194 10.916 1.00 83.19 201 THR A CA 1
ATOM 1524 C C . THR A 1 201 ? -27.521 -5.109 10.269 1.00 83.19 201 THR A C 1
ATOM 1526 O O . THR A 1 201 ? -27.240 -5.815 9.297 1.00 83.19 201 THR A O 1
ATOM 1529 N N . CYS A 1 202 ? -28.771 -5.040 10.760 1.00 75.00 202 CYS A N 1
ATOM 1530 C CA . CYS A 1 202 ? -29.946 -5.733 10.193 1.00 75.00 202 CYS A CA 1
ATOM 1531 C C . CYS A 1 202 ? -30.082 -5.549 8.650 1.00 75.00 202 CYS A C 1
ATOM 1533 O O . CYS A 1 202 ? -30.581 -6.445 7.964 1.00 75.00 202 CYS A O 1
ATOM 1535 N N . ASP A 1 203 ? -29.593 -4.430 8.099 1.00 76.88 203 ASP A N 1
ATOM 1536 C CA . ASP A 1 203 ? -29.750 -4.038 6.688 1.00 76.88 203 ASP A CA 1
ATOM 1537 C C . ASP A 1 203 ? -28.532 -4.368 5.799 1.00 76.88 203 ASP A C 1
ATOM 1539 O O . ASP A 1 203 ? -28.484 -3.995 4.621 1.00 76.88 203 ASP A O 1
ATOM 1543 N N . GLY A 1 204 ? -27.526 -5.067 6.341 1.00 81.12 204 GLY A N 1
ATOM 1544 C CA . GLY A 1 204 ? -26.265 -5.344 5.638 1.00 81.12 204 GLY A CA 1
ATOM 1545 C C . GLY A 1 204 ? -25.397 -4.094 5.443 1.00 81.12 204 GLY A C 1
ATOM 1546 O O . GLY A 1 204 ? -24.589 -4.025 4.509 1.00 81.12 204 GLY A O 1
ATOM 1547 N N . LEU A 1 205 ? -25.603 -3.083 6.291 1.00 85.69 205 LEU A N 1
ATOM 1548 C CA . LEU A 1 205 ? -24.728 -1.921 6.393 1.00 85.69 205 LEU A CA 1
ATOM 1549 C C . LEU A 1 205 ? -23.637 -2.192 7.426 1.00 85.69 205 LEU A C 1
ATOM 1551 O O . LEU A 1 205 ? -23.815 -2.972 8.363 1.00 85.69 205 LEU A O 1
ATOM 1555 N N . MET A 1 206 ? -22.502 -1.539 7.231 1.00 87.06 206 MET A N 1
ATOM 1556 C CA . MET A 1 206 ? -21.388 -1.534 8.158 1.00 87.06 206 MET A CA 1
ATOM 1557 C C . MET A 1 206 ? -21.605 -0.418 9.180 1.00 87.06 206 MET A C 1
ATOM 1559 O O . MET A 1 206 ? -21.618 0.756 8.817 1.00 87.06 206 MET A O 1
ATOM 1563 N N . TYR A 1 207 ? -21.767 -0.766 10.456 1.00 90.19 207 TYR A N 1
ATOM 1564 C CA . TYR A 1 207 ? -21.749 0.205 11.546 1.00 90.19 207 TYR A CA 1
ATOM 1565 C C . TYR A 1 207 ? -20.307 0.395 12.036 1.00 90.19 207 TYR A C 1
ATOM 1567 O O . TYR A 1 207 ? -19.754 -0.533 12.638 1.00 90.19 207 TYR A O 1
ATOM 1575 N N . PRO A 1 208 ? -19.679 1.559 11.799 1.00 91.06 208 PRO A N 1
ATOM 1576 C CA . PRO A 1 208 ? -18.303 1.802 12.211 1.00 91.06 208 PRO A CA 1
ATOM 1577 C C . PRO A 1 208 ? -18.209 1.939 13.736 1.00 91.06 208 PRO A C 1
ATOM 1579 O O . PRO A 1 208 ? -18.905 2.754 14.339 1.00 91.06 208 PRO A O 1
ATOM 1582 N N . VAL A 1 209 ? -17.329 1.157 14.365 1.00 92.50 209 VAL A N 1
ATOM 1583 C CA . VAL A 1 209 ? -17.045 1.236 15.811 1.00 92.50 209 VAL A CA 1
ATOM 1584 C C . VAL A 1 209 ? -15.698 1.912 16.062 1.00 92.50 209 VAL A C 1
ATOM 1586 O O . VAL A 1 209 ? -15.586 2.767 16.939 1.00 92.50 209 VAL A O 1
ATOM 1589 N N . VAL A 1 210 ? -14.688 1.573 15.257 1.00 92.25 210 VAL A N 1
ATOM 1590 C CA . VAL A 1 210 ? -13.379 2.236 15.250 1.00 92.25 210 VAL A CA 1
ATOM 1591 C C . VAL A 1 210 ? -13.093 2.705 13.833 1.00 92.25 210 VAL A C 1
ATOM 1593 O O . VAL A 1 210 ? -12.892 1.894 12.932 1.00 92.25 210 VAL A O 1
ATOM 1596 N N . SER A 1 211 ? -13.100 4.016 13.625 1.00 90.88 211 SER A N 1
ATOM 1597 C CA . SER A 1 211 ? -12.861 4.614 12.311 1.00 90.88 211 SER A CA 1
ATOM 1598 C C . SER A 1 211 ? -11.377 4.611 11.953 1.00 90.88 211 SER A C 1
ATOM 1600 O O . SER A 1 211 ? -10.520 4.775 12.827 1.00 90.88 211 SER A O 1
ATOM 1602 N N . SER A 1 212 ? -11.067 4.502 10.659 1.00 84.88 212 SER A N 1
ATOM 1603 C CA . SER A 1 212 ? -9.706 4.732 10.163 1.00 84.88 212 SER A CA 1
ATOM 1604 C C . SER A 1 212 ? -9.182 6.102 10.613 1.00 84.88 212 SER A C 1
ATOM 1606 O O . SER A 1 212 ? -9.927 7.082 10.552 1.00 84.88 212 SER A O 1
ATOM 1608 N N . GLY A 1 213 ? -7.915 6.187 11.008 1.00 83.31 213 GLY A N 1
ATOM 1609 C CA . GLY A 1 213 ? -7.293 7.401 11.538 1.00 83.31 213 GLY A CA 1
ATOM 1610 C C . GLY A 1 213 ? -7.432 7.572 13.054 1.00 83.31 213 GLY A C 1
ATOM 1611 O O . GLY A 1 213 ? -6.909 8.538 13.593 1.00 83.31 213 GLY A O 1
ATOM 1612 N N . THR A 1 214 ? -8.112 6.658 13.757 1.00 88.62 214 THR A N 1
ATOM 1613 C CA . THR A 1 214 ? -8.135 6.675 15.230 1.00 88.62 214 THR A CA 1
ATOM 1614 C C . THR A 1 214 ? -6.730 6.398 15.762 1.00 88.62 214 THR A C 1
ATOM 1616 O O . THR A 1 214 ? -6.163 5.362 15.425 1.00 88.62 214 THR A O 1
ATOM 1619 N N . THR A 1 215 ? -6.187 7.296 16.584 1.00 89.31 215 THR A N 1
ATOM 1620 C CA . THR A 1 215 ? -4.874 7.141 17.231 1.00 89.31 215 THR A CA 1
ATOM 1621 C C . THR A 1 215 ? -4.841 5.923 18.147 1.00 89.31 215 THR A C 1
ATOM 1623 O O . THR A 1 215 ? -5.790 5.690 18.892 1.00 89.31 215 THR A O 1
ATOM 1626 N N . LEU A 1 216 ? -3.751 5.164 18.091 1.00 86.19 216 LEU A N 1
ATOM 1627 C CA . LEU A 1 216 ? -3.500 3.974 18.894 1.00 86.19 216 LEU A CA 1
ATOM 1628 C C . LEU A 1 216 ? -2.660 4.295 20.142 1.00 86.19 216 LEU A C 1
ATOM 1630 O O . LEU A 1 216 ? -1.829 5.204 20.092 1.00 86.19 216 LEU A O 1
ATOM 1634 N N . PRO A 1 217 ? -2.823 3.541 21.246 1.00 91.00 217 PRO A N 1
ATOM 1635 C CA . PRO A 1 217 ? -3.839 2.507 21.488 1.00 91.00 217 PRO A CA 1
ATOM 1636 C C . PRO A 1 217 ? -5.254 3.096 21.636 1.00 91.00 217 PRO A C 1
ATOM 1638 O O . PRO A 1 217 ? -5.425 4.234 22.075 1.00 91.00 217 PRO A O 1
ATOM 1641 N N . ALA A 1 218 ? -6.287 2.319 21.295 1.00 91.62 218 ALA A N 1
ATOM 1642 C CA . ALA A 1 218 ? -7.672 2.791 21.301 1.00 91.62 218 ALA A CA 1
ATOM 1643 C C . ALA A 1 218 ? -8.665 1.729 21.767 1.00 91.62 218 ALA A C 1
ATOM 1645 O O . ALA A 1 218 ? -8.715 0.628 21.228 1.00 91.62 218 ALA A O 1
ATOM 1646 N N . LYS A 1 219 ? -9.564 2.118 22.678 1.00 93.31 219 LYS A N 1
ATOM 1647 C CA . LYS A 1 219 ? -10.687 1.287 23.114 1.00 93.31 219 LYS A CA 1
ATOM 1648 C C . LYS A 1 219 ? -12.019 1.957 22.806 1.00 93.31 219 LYS A C 1
ATOM 1650 O O . LYS A 1 219 ? -12.282 3.071 23.263 1.00 93.31 219 LYS A O 1
ATOM 1655 N N . LYS A 1 220 ? -12.873 1.280 22.040 1.00 93.62 220 LYS A N 1
ATOM 1656 C CA . LYS A 1 220 ? -14.227 1.742 21.701 1.00 93.62 220 LYS A CA 1
ATOM 1657 C C . LYS A 1 220 ? -15.240 0.637 21.944 1.00 93.62 220 LYS A C 1
ATOM 1659 O O . LYS A 1 220 ? -14.988 -0.520 21.632 1.00 93.62 220 LYS A O 1
ATOM 1664 N N . GLY A 1 221 ? -16.381 1.011 22.509 1.00 89.81 221 GLY A N 1
ATOM 1665 C CA . GLY A 1 221 ? -17.483 0.105 22.798 1.00 89.81 221 GLY A CA 1
ATOM 1666 C C . GLY A 1 221 ? -18.755 0.543 22.096 1.00 89.81 221 GLY A C 1
ATOM 1667 O O . GLY A 1 221 ? -18.992 1.737 21.915 1.00 89.81 221 GLY A O 1
ATOM 1668 N N . VAL A 1 222 ? -19.585 -0.424 21.729 1.00 90.19 222 VAL A N 1
ATOM 1669 C CA . VAL A 1 222 ? -20.949 -0.201 21.257 1.00 90.19 222 VAL A CA 1
ATOM 1670 C C . VAL A 1 222 ? -21.886 -1.163 21.970 1.00 90.19 222 VAL A C 1
ATOM 1672 O O . VAL A 1 222 ? -21.542 -2.318 22.210 1.00 90.19 222 VAL A O 1
ATOM 1675 N N . THR A 1 223 ? -23.076 -0.683 22.324 1.00 88.25 223 THR A N 1
ATOM 1676 C CA . THR A 1 223 ? -24.144 -1.548 22.829 1.00 88.25 223 THR A CA 1
ATOM 1677 C C . THR A 1 223 ? -25.076 -1.902 21.681 1.00 88.25 223 THR A C 1
ATOM 1679 O O . THR A 1 223 ? -25.565 -1.034 20.958 1.00 88.25 223 THR A O 1
ATOM 1682 N N . VAL A 1 224 ? -25.324 -3.192 21.520 1.00 87.25 224 VAL A N 1
ATOM 1683 C CA . VAL A 1 224 ? -26.236 -3.743 20.526 1.00 87.25 224 VAL A CA 1
ATOM 1684 C C . VAL A 1 224 ? -27.369 -4.493 21.210 1.00 87.25 224 VAL A C 1
ATOM 1686 O O . VAL A 1 224 ? -27.259 -4.917 22.362 1.00 87.25 224 VAL A O 1
ATOM 1689 N N . THR A 1 225 ? -28.478 -4.646 20.495 1.00 85.62 225 THR A N 1
ATOM 1690 C CA . THR A 1 225 ? -29.678 -5.301 21.015 1.00 85.62 225 THR A CA 1
ATOM 1691 C C . THR A 1 225 ? -30.343 -6.195 19.966 1.00 85.62 225 THR A C 1
ATOM 1693 O O . THR A 1 225 ? -29.949 -6.226 18.796 1.00 85.62 225 THR A O 1
ATOM 1696 N N . THR A 1 226 ? -31.342 -6.965 20.392 1.00 84.00 226 THR A N 1
ATOM 1697 C CA . THR A 1 226 ? -32.093 -7.907 19.555 1.00 84.00 226 THR A CA 1
ATOM 1698 C C . THR A 1 226 ? -33.027 -7.173 18.580 1.00 84.00 226 THR A C 1
ATOM 1700 O O . THR A 1 226 ? -33.747 -6.260 18.988 1.00 84.00 226 THR A O 1
ATOM 1703 N N . CYS A 1 227 ? -33.063 -7.574 17.294 1.00 79.06 227 CYS A N 1
ATOM 1704 C CA . CYS A 1 227 ? -34.053 -7.048 16.325 1.00 79.06 227 CYS A CA 1
ATOM 1705 C C . CYS A 1 227 ? -35.451 -7.703 16.519 1.00 79.06 227 CYS A C 1
ATOM 1707 O O . CYS A 1 227 ? -36.439 -7.144 16.035 1.00 79.06 227 CYS A O 1
ATOM 1709 N N . TYR A 1 228 ? -35.574 -8.835 17.238 1.00 79.75 228 TYR A N 1
ATOM 1710 C CA . TYR A 1 228 ? -36.842 -9.567 17.428 1.00 79.75 228 TYR A CA 1
ATOM 1711 C C . TYR A 1 228 ? -37.161 -9.904 18.893 1.00 79.75 228 TYR A C 1
ATOM 1713 O O . TYR A 1 228 ? -36.265 -10.033 19.729 1.00 79.75 228 TYR A O 1
ATOM 1721 N N . ASP A 1 229 ? -38.455 -10.066 19.185 1.00 82.62 229 ASP A N 1
ATOM 1722 C CA . ASP A 1 229 ? -38.942 -10.515 20.492 1.00 82.62 229 ASP A CA 1
ATOM 1723 C C . ASP A 1 229 ? -38.536 -11.970 20.738 1.00 82.62 229 ASP A C 1
ATOM 1725 O O . ASP A 1 229 ? -38.605 -12.802 19.832 1.00 82.62 229 ASP A O 1
ATOM 1729 N N . ASN A 1 230 ? -38.152 -12.290 21.976 1.00 84.44 230 ASN A N 1
ATOM 1730 C CA . ASN A 1 230 ? -37.797 -13.643 22.416 1.00 84.44 230 ASN A CA 1
ATOM 1731 C C . ASN A 1 230 ? -36.686 -14.294 21.572 1.00 84.44 230 ASN A C 1
ATOM 1733 O O . ASN A 1 230 ? -36.657 -15.512 21.395 1.00 84.44 230 ASN A O 1
ATOM 1737 N N . GLN A 1 231 ? -35.777 -13.479 21.035 1.00 80.25 231 GLN A N 1
ATOM 1738 C CA . GLN A 1 231 ? -34.676 -13.932 20.196 1.00 80.25 231 GLN A CA 1
ATOM 1739 C C . GLN A 1 231 ? -33.680 -14.781 21.021 1.00 80.25 231 GLN A C 1
ATOM 1741 O O . GLN A 1 231 ? -33.044 -14.247 21.929 1.00 80.25 231 GLN A O 1
ATOM 1746 N N . PRO A 1 232 ? -33.497 -16.082 20.709 1.00 80.75 232 PRO A N 1
ATOM 1747 C CA . PRO A 1 232 ? -32.728 -17.004 21.556 1.00 80.75 232 PRO A CA 1
ATOM 1748 C C . PRO A 1 232 ? -31.207 -16.878 21.383 1.00 80.75 232 PRO A C 1
ATOM 1750 O O . PRO A 1 232 ? -30.441 -17.386 22.206 1.00 80.75 232 PRO A O 1
ATOM 1753 N N . ALA A 1 233 ? -30.764 -16.243 20.293 1.00 84.31 233 ALA A N 1
ATOM 1754 C CA . ALA A 1 233 ? -29.357 -16.041 19.984 1.00 84.31 233 ALA A CA 1
ATOM 1755 C C . ALA A 1 233 ? -29.115 -14.775 19.147 1.00 84.31 233 ALA A C 1
ATOM 1757 O O . ALA A 1 233 ? -29.952 -14.383 18.331 1.00 84.31 233 ALA A O 1
ATOM 1758 N N . VAL A 1 234 ? -27.948 -14.155 19.310 1.00 82.69 234 VAL A N 1
ATOM 1759 C CA . VAL A 1 234 ? -27.465 -13.014 18.518 1.00 82.69 234 VAL A CA 1
ATOM 1760 C C . VAL A 1 234 ? -26.172 -13.413 17.812 1.00 82.69 234 VAL A C 1
ATOM 1762 O O . VAL A 1 234 ? -25.261 -13.957 18.435 1.00 82.69 234 VAL A O 1
ATOM 1765 N N . VAL A 1 235 ? -26.094 -13.132 16.509 1.00 85.75 235 VAL A N 1
ATOM 1766 C CA . VAL A 1 235 ? -24.913 -13.401 15.678 1.00 85.75 235 VAL A CA 1
ATOM 1767 C C . VAL A 1 235 ? -24.254 -12.077 15.315 1.00 85.75 235 VAL A C 1
ATOM 1769 O O . VAL A 1 235 ? -24.793 -11.328 14.507 1.00 85.75 235 VAL A O 1
ATOM 1772 N N . LEU A 1 236 ? -23.092 -11.795 15.897 1.00 87.25 236 LEU A N 1
ATOM 1773 C CA . LEU A 1 236 ? -22.304 -10.588 15.657 1.00 87.25 236 LEU A CA 1
ATOM 1774 C C . LEU A 1 236 ? -21.226 -10.876 14.630 1.00 87.25 236 LEU A C 1
ATOM 1776 O O . LEU A 1 236 ? -20.328 -11.673 14.884 1.00 87.25 236 LEU A O 1
ATOM 1780 N N . LYS A 1 237 ? -21.281 -10.188 13.495 1.00 89.19 237 LYS A N 1
ATOM 1781 C CA . LYS A 1 237 ? -20.224 -10.254 12.490 1.00 89.19 237 LYS A CA 1
ATOM 1782 C C . LYS A 1 237 ? -19.382 -8.997 12.533 1.00 89.19 237 LYS A C 1
ATOM 1784 O O . LYS A 1 237 ? -19.918 -7.892 12.438 1.00 89.19 237 LYS A O 1
ATOM 1789 N N . VAL A 1 238 ? -18.078 -9.189 12.659 1.00 90.88 238 VAL A N 1
ATOM 1790 C CA . VAL A 1 238 ? -17.088 -8.120 12.716 1.00 90.88 238 VAL A CA 1
ATOM 1791 C C . VAL A 1 238 ? -16.404 -8.012 11.370 1.00 90.88 238 VAL A C 1
ATOM 1793 O O . VAL A 1 238 ? -15.892 -8.999 10.843 1.00 90.88 238 VAL A O 1
ATOM 1796 N N . PHE A 1 239 ? -16.387 -6.808 10.820 1.00 90.88 239 PHE A N 1
ATOM 1797 C CA . PHE A 1 239 ? -15.804 -6.520 9.520 1.00 90.88 239 PHE A CA 1
ATOM 1798 C C . PHE A 1 239 ? -14.681 -5.491 9.642 1.00 90.88 239 PHE A C 1
ATOM 1800 O O . PHE A 1 239 ? -14.654 -4.677 10.567 1.00 90.88 239 PHE A O 1
ATOM 1807 N N . GLN A 1 240 ? -13.790 -5.506 8.656 1.00 89.56 240 GLN A N 1
ATOM 1808 C CA . GLN A 1 240 ? -12.866 -4.418 8.367 1.00 89.56 240 GLN A CA 1
ATOM 1809 C C . GLN A 1 240 ? -13.036 -3.975 6.917 1.00 89.56 240 GLN A C 1
ATOM 1811 O O . GLN A 1 240 ? -13.129 -4.804 6.007 1.00 89.56 240 GLN A O 1
ATOM 1816 N N . GLY A 1 241 ? -13.070 -2.673 6.677 1.00 85.06 241 GLY A N 1
ATOM 1817 C CA . GLY A 1 241 ? -13.101 -2.158 5.316 1.00 85.06 241 GLY A CA 1
ATOM 1818 C C . GLY A 1 241 ? -13.512 -0.694 5.218 1.00 85.06 241 GLY A C 1
ATOM 1819 O O . GLY A 1 241 ? -13.983 -0.108 6.191 1.00 85.06 241 GLY A O 1
ATOM 1820 N N . PRO A 1 242 ? -13.331 -0.092 4.033 1.00 80.81 242 PRO A N 1
ATOM 1821 C CA . PRO A 1 242 ? -13.687 1.299 3.780 1.00 80.81 242 PRO A CA 1
ATOM 1822 C C . PRO A 1 242 ? -15.150 1.491 3.339 1.00 80.81 242 PRO A C 1
ATOM 1824 O O . PRO A 1 242 ? -15.553 2.623 3.097 1.00 80.81 242 PRO A O 1
ATOM 1827 N N . SER A 1 243 ? -15.926 0.414 3.155 1.00 83.75 243 SER A N 1
ATOM 1828 C CA . SER A 1 243 ? -17.278 0.482 2.590 1.00 83.75 243 SER A CA 1
ATOM 1829 C C . SER A 1 243 ? -18.359 0.622 3.663 1.00 83.75 243 SER A C 1
ATOM 1831 O O . SER A 1 243 ? -18.315 -0.050 4.692 1.00 83.75 243 SER A O 1
ATOM 1833 N N . ASP A 1 244 ? -19.399 1.402 3.360 1.00 88.19 244 ASP A N 1
ATOM 1834 C CA . ASP A 1 244 ? -20.610 1.511 4.186 1.00 88.19 244 ASP A CA 1
ATOM 1835 C C . ASP A 1 244 ? -21.468 0.233 4.161 1.00 88.19 244 ASP A C 1
ATOM 1837 O O . ASP A 1 244 ? -22.405 0.088 4.946 1.00 88.19 244 ASP A O 1
ATOM 1841 N N . ARG A 1 245 ? -21.187 -0.709 3.249 1.00 88.00 245 ARG A N 1
ATOM 1842 C CA . ARG A 1 245 ? -21.889 -1.996 3.143 1.00 88.00 245 ARG A CA 1
ATOM 1843 C C . ARG A 1 245 ? -20.946 -3.143 3.450 1.00 88.00 245 ARG A C 1
ATOM 1845 O O . ARG A 1 245 ? -19.842 -3.203 2.917 1.00 88.00 245 ARG A O 1
ATOM 1852 N N . THR A 1 246 ? -21.428 -4.126 4.205 1.00 86.50 246 THR A N 1
ATOM 1853 C CA . THR A 1 246 ? -20.613 -5.284 4.609 1.00 86.50 246 THR A CA 1
ATOM 1854 C C . THR A 1 246 ? -20.146 -6.130 3.426 1.00 86.50 246 THR A C 1
ATOM 1856 O O . THR A 1 246 ? -19.067 -6.708 3.478 1.00 86.50 246 THR A O 1
ATOM 1859 N N . ALA A 1 247 ? -20.893 -6.129 2.317 1.00 88.38 247 ALA A N 1
ATOM 1860 C CA . ALA A 1 247 ? -20.511 -6.801 1.073 1.00 88.38 247 ALA A CA 1
ATOM 1861 C C . ALA A 1 247 ? -19.201 -6.277 0.448 1.00 88.38 247 ALA A C 1
ATOM 1863 O O . ALA A 1 247 ? -18.554 -7.008 -0.296 1.00 88.38 247 ALA A O 1
ATOM 1864 N N . GLY A 1 248 ? -18.821 -5.023 0.726 1.00 84.56 248 GLY A N 1
ATOM 1865 C CA . GLY A 1 248 ? -17.564 -4.417 0.273 1.00 84.56 248 GLY A CA 1
ATOM 1866 C C . GLY A 1 248 ? -16.438 -4.476 1.310 1.00 84.56 248 GLY A C 1
ATOM 1867 O O . GLY A 1 248 ? -15.398 -3.854 1.106 1.00 84.56 248 GLY A O 1
ATOM 1868 N N . CYS A 1 249 ? -16.646 -5.177 2.427 1.00 87.56 249 CYS A N 1
ATOM 1869 C CA . CYS A 1 249 ? -15.707 -5.275 3.540 1.00 87.56 249 CYS A CA 1
ATOM 1870 C C . CYS A 1 249 ? -15.238 -6.722 3.732 1.00 87.56 249 CYS A C 1
ATOM 1872 O O . CYS A 1 249 ? -15.906 -7.680 3.340 1.00 87.56 249 CYS A O 1
ATOM 1874 N N . ARG A 1 250 ? -14.089 -6.899 4.384 1.00 88.88 250 ARG A N 1
ATOM 1875 C CA . ARG A 1 250 ? -13.574 -8.215 4.767 1.00 88.88 250 ARG A CA 1
ATOM 1876 C C . ARG A 1 250 ? -14.177 -8.627 6.106 1.00 88.88 250 ARG A C 1
ATOM 1878 O O . ARG A 1 250 ? -14.035 -7.908 7.092 1.00 88.88 250 ARG A O 1
ATOM 1885 N N . LEU A 1 251 ? -14.826 -9.789 6.139 1.00 89.50 251 LEU A N 1
ATOM 1886 C CA . LEU A 1 251 ? -15.260 -10.423 7.382 1.00 89.50 251 LEU A CA 1
ATOM 1887 C C . LEU A 1 251 ? -14.023 -10.880 8.160 1.00 89.50 251 LEU A C 1
ATOM 1889 O O . LEU A 1 251 ? -13.168 -11.576 7.611 1.00 89.50 251 LEU A O 1
ATOM 1893 N N . LEU A 1 252 ? -13.938 -10.474 9.421 1.00 88.56 252 LEU A N 1
ATOM 1894 C CA . LEU A 1 252 ? -12.881 -10.886 10.335 1.00 88.56 252 LEU A CA 1
ATOM 1895 C C . LEU A 1 252 ? -13.335 -12.028 11.225 1.00 88.56 252 LEU A C 1
ATOM 1897 O O . LEU A 1 252 ? -12.618 -13.010 11.368 1.00 88.56 252 LEU A O 1
ATOM 1901 N N . GLU A 1 253 ? -14.519 -11.885 11.818 1.00 88.44 253 GLU A N 1
ATOM 1902 C CA . GLU A 1 253 ? -14.974 -12.802 12.851 1.00 88.44 253 GLU A CA 1
ATOM 1903 C C . GLU A 1 253 ? -16.495 -12.865 12.941 1.00 88.44 253 GLU A C 1
ATOM 1905 O O . GLU A 1 253 ? -17.189 -11.902 12.605 1.00 88.44 253 GLU A O 1
ATOM 1910 N N . THR A 1 254 ? -17.015 -13.993 13.427 1.00 88.19 254 THR A N 1
ATOM 1911 C CA . THR A 1 254 ? -18.433 -14.150 13.759 1.00 88.19 254 THR A CA 1
ATOM 1912 C C . THR A 1 254 ? -18.599 -14.708 15.170 1.00 88.19 254 THR A C 1
ATOM 1914 O O . THR A 1 254 ? -18.256 -15.854 15.443 1.00 88.19 254 THR A O 1
ATOM 1917 N N . PHE A 1 255 ? -19.189 -13.925 16.070 1.00 84.62 255 PHE A N 1
ATOM 1918 C CA . PHE A 1 255 ? -19.569 -14.376 17.407 1.00 84.62 255 PHE A CA 1
ATOM 1919 C C . PHE A 1 255 ? -21.027 -14.802 17.413 1.00 84.62 255 PHE A C 1
ATOM 1921 O O . PHE A 1 255 ? -21.889 -14.091 16.903 1.00 84.62 255 PHE A O 1
ATOM 1928 N N . THR A 1 256 ? -21.317 -15.933 18.046 1.00 85.12 256 THR A N 1
ATOM 1929 C CA . THR A 1 256 ? -22.691 -16.363 18.308 1.00 85.12 256 THR A CA 1
ATOM 1930 C C . THR A 1 256 ? -22.905 -16.410 19.812 1.00 85.12 256 THR A C 1
ATOM 1932 O O . THR A 1 256 ? -22.331 -17.251 20.497 1.00 85.12 256 THR A O 1
ATOM 1935 N N . LEU A 1 257 ? -23.729 -15.499 20.323 1.00 82.81 257 LEU A N 1
ATOM 1936 C CA . LEU A 1 257 ? -24.238 -15.549 21.689 1.00 82.81 257 LEU A CA 1
ATOM 1937 C C . LEU A 1 257 ? -25.559 -16.306 21.667 1.00 82.81 257 LEU A C 1
ATOM 1939 O O . LEU A 1 257 ? -26.543 -15.791 21.143 1.00 82.81 257 LEU A O 1
ATOM 1943 N N . ALA A 1 258 ? -25.579 -17.524 22.198 1.00 84.00 258 ALA A N 1
ATOM 1944 C CA . ALA A 1 258 ? -26.776 -18.353 22.300 1.00 84.00 258 ALA A CA 1
ATOM 1945 C C . ALA A 1 258 ? -27.206 -18.516 23.761 1.00 84.00 258 ALA A C 1
ATOM 1947 O O . ALA A 1 258 ? -26.384 -18.399 24.665 1.00 84.00 258 ALA A O 1
ATOM 1948 N N . GLY A 1 259 ? -28.484 -18.835 23.978 1.00 80.44 259 GLY A N 1
ATOM 1949 C CA . GLY A 1 259 ? -29.037 -18.999 25.325 1.00 80.44 259 GLY A CA 1
ATOM 1950 C C . GLY A 1 259 ? -29.446 -17.676 25.969 1.00 80.44 259 GLY A C 1
ATOM 1951 O O . GLY A 1 259 ? -29.448 -17.564 27.192 1.00 80.44 259 GLY A O 1
ATOM 1952 N N . LEU A 1 260 ? -29.787 -16.676 25.151 1.00 79.88 260 LEU A N 1
ATOM 1953 C CA . LEU A 1 260 ? -30.244 -15.381 25.641 1.00 79.88 260 LEU A CA 1
ATOM 1954 C C . LEU A 1 260 ? -31.608 -15.513 26.340 1.00 79.88 260 LEU A C 1
ATOM 1956 O O . LEU A 1 260 ? -32.461 -16.285 25.884 1.00 79.88 260 LEU A O 1
ATOM 1960 N N . PRO A 1 261 ? -31.847 -14.763 27.431 1.00 83.50 261 PRO A N 1
ATOM 1961 C CA . PRO A 1 261 ? -33.133 -14.785 28.109 1.00 83.50 261 PRO A CA 1
ATOM 1962 C C . PRO A 1 261 ? -34.234 -14.248 27.188 1.00 83.50 261 PRO A C 1
ATOM 1964 O O . PRO A 1 261 ? -34.038 -13.288 26.442 1.00 83.50 261 PRO A O 1
ATOM 1967 N N . LEU A 1 262 ? -35.413 -14.870 27.256 1.00 85.69 262 LEU A N 1
ATOM 1968 C CA . LEU A 1 262 ? -36.574 -14.452 26.475 1.00 85.69 262 LEU A CA 1
ATOM 1969 C C . LEU A 1 262 ? -37.019 -13.061 26.942 1.00 85.69 262 LEU A C 1
ATOM 1971 O O . LEU A 1 262 ? -37.486 -12.897 28.069 1.00 85.69 262 LEU A O 1
ATOM 1975 N N . ALA A 1 263 ? -36.849 -12.062 26.082 1.00 84.25 263 ALA A N 1
ATOM 1976 C CA . ALA A 1 263 ? -37.205 -10.678 26.359 1.00 84.25 263 ALA A CA 1
ATOM 1977 C C . ALA A 1 263 ? -37.776 -10.002 25.100 1.00 84.25 263 ALA A C 1
ATOM 1979 O O . ALA A 1 263 ? -37.455 -10.423 23.982 1.00 84.25 263 ALA A O 1
ATOM 1980 N N . PRO A 1 264 ? -38.590 -8.938 25.243 1.00 86.69 264 PRO A N 1
ATOM 1981 C CA . PRO A 1 264 ? -39.002 -8.116 24.108 1.00 86.69 264 PRO A CA 1
ATOM 1982 C C . PRO A 1 264 ? -37.788 -7.547 23.362 1.00 86.69 264 PRO A C 1
ATOM 1984 O O . PRO A 1 264 ? -36.745 -7.276 23.971 1.00 86.69 264 PRO A O 1
ATOM 1987 N N . ARG A 1 265 ? -37.922 -7.325 22.053 1.00 82.00 265 ARG A N 1
ATOM 1988 C CA . ARG A 1 265 ? -36.884 -6.707 21.218 1.00 82.00 265 ARG A CA 1
ATOM 1989 C C . ARG A 1 265 ? -36.400 -5.395 21.831 1.00 82.00 265 ARG A C 1
ATOM 1991 O O . ARG A 1 265 ? -37.191 -4.646 22.404 1.00 82.00 265 ARG A O 1
ATOM 1998 N N . GLY A 1 266 ? -35.113 -5.097 21.702 1.00 78.38 266 GLY A N 1
ATOM 1999 C CA . GLY A 1 266 ? -34.545 -3.864 22.253 1.00 78.38 266 GLY A CA 1
ATOM 2000 C C . GLY A 1 266 ? -34.241 -3.895 23.757 1.00 78.38 266 GLY A C 1
ATOM 2001 O O . GLY A 1 266 ? -33.641 -2.950 24.262 1.00 78.38 266 GLY A O 1
ATOM 2002 N N . THR A 1 267 ? -34.635 -4.950 24.482 1.00 82.19 267 THR A N 1
ATOM 2003 C CA . THR A 1 267 ? -34.446 -5.024 25.944 1.00 82.19 267 THR A CA 1
ATOM 2004 C C . THR A 1 267 ? -33.046 -5.502 26.326 1.00 82.19 267 THR A C 1
ATOM 2006 O O . THR A 1 267 ? -32.460 -5.002 27.284 1.00 82.19 267 THR A O 1
ATOM 2009 N N . LEU A 1 268 ? -32.500 -6.479 25.594 1.00 82.06 268 LEU A N 1
ATOM 2010 C CA . LEU A 1 268 ? -31.179 -7.032 25.896 1.00 82.06 268 LEU A CA 1
ATOM 2011 C C . LEU A 1 268 ? -30.084 -6.037 25.522 1.00 82.06 268 LEU A C 1
ATOM 2013 O O . LEU A 1 268 ? -30.125 -5.450 24.442 1.00 82.06 268 LEU A O 1
ATOM 2017 N N . GLN A 1 269 ? -29.097 -5.877 26.396 1.00 85.31 269 GLN A N 1
ATOM 2018 C CA . GLN A 1 269 ? -27.942 -5.018 26.158 1.00 85.31 269 GLN A CA 1
ATOM 2019 C C . GLN A 1 269 ? -26.688 -5.875 26.062 1.00 85.31 269 GLN A C 1
ATOM 2021 O O . GLN A 1 269 ? -26.187 -6.381 27.066 1.00 85.31 269 GLN A O 1
ATOM 2026 N N . ILE A 1 270 ? -26.187 -6.014 24.842 1.00 85.75 270 ILE A N 1
ATOM 2027 C CA . ILE A 1 270 ? -24.949 -6.723 24.552 1.00 85.75 270 ILE A CA 1
ATOM 2028 C C . ILE A 1 270 ? -23.892 -5.669 24.260 1.00 85.75 270 ILE A C 1
ATOM 2030 O O . ILE A 1 270 ? -24.026 -4.893 23.317 1.00 85.75 270 ILE A O 1
ATOM 2034 N N . GLU A 1 271 ? -22.848 -5.615 25.070 1.00 89.62 271 GLU A N 1
ATOM 2035 C CA . GLU A 1 271 ? -21.714 -4.740 24.821 1.00 89.62 271 GLU A CA 1
ATOM 2036 C C . GLU A 1 271 ? -20.683 -5.435 23.945 1.00 89.62 271 GLU A C 1
ATOM 2038 O O . GLU A 1 271 ? -20.316 -6.585 24.177 1.00 89.62 271 GLU A O 1
ATOM 2043 N N . VAL A 1 272 ? -20.191 -4.707 22.952 1.00 89.38 272 VAL A N 1
ATOM 2044 C CA . VAL A 1 272 ? -19.101 -5.130 22.084 1.00 89.38 272 VAL A CA 1
ATOM 2045 C C . VAL A 1 272 ? -18.002 -4.087 22.166 1.00 89.38 272 VAL A C 1
ATOM 2047 O O . VAL A 1 272 ? -18.228 -2.920 21.859 1.00 89.38 272 VAL A O 1
ATOM 2050 N N . TRP A 1 273 ? -16.811 -4.515 22.554 1.00 92.00 273 TRP A N 1
ATOM 2051 C CA . TRP A 1 273 ? -15.635 -3.683 22.734 1.00 92.00 273 TRP A CA 1
ATOM 2052 C C . TRP A 1 273 ? -14.549 -4.083 21.741 1.00 92.00 273 TRP A C 1
ATOM 2054 O O . TRP A 1 273 ? -14.217 -5.260 21.603 1.00 92.00 273 TRP A O 1
ATOM 2064 N N . PHE A 1 274 ? -14.000 -3.074 21.078 1.00 93.56 274 PHE A N 1
ATOM 2065 C CA . PHE A 1 274 ? -12.843 -3.135 20.201 1.00 93.56 274 PHE A CA 1
ATOM 2066 C C . PHE A 1 274 ? -11.699 -2.462 20.949 1.00 93.56 274 PHE A C 1
ATOM 2068 O O . PHE A 1 274 ? -11.758 -1.259 21.212 1.00 93.56 274 PHE A O 1
ATOM 2075 N N . ASP A 1 275 ? -10.711 -3.249 21.345 1.00 93.00 275 ASP A N 1
ATOM 2076 C CA . ASP A 1 275 ? -9.582 -2.816 22.160 1.00 93.00 275 ASP A CA 1
ATOM 2077 C C . ASP A 1 275 ? -8.294 -3.048 21.363 1.00 93.00 275 ASP A C 1
ATOM 2079 O O . ASP A 1 275 ? -7.828 -4.180 21.234 1.00 93.00 275 ASP A O 1
ATOM 2083 N N . PHE A 1 276 ? -7.800 -1.980 20.742 1.00 90.75 276 PHE A N 1
ATOM 2084 C CA . PHE A 1 276 ? -6.564 -1.970 19.974 1.00 90.75 276 PHE A CA 1
ATOM 2085 C C . PHE A 1 276 ? -5.392 -1.568 20.857 1.00 90.75 276 PHE A C 1
ATOM 2087 O O . PHE A 1 276 ? -5.422 -0.511 21.497 1.00 90.75 276 PHE A O 1
ATOM 2094 N N . ASP A 1 277 ? -4.335 -2.368 20.821 1.00 86.62 277 ASP A N 1
ATOM 2095 C CA . ASP A 1 277 ? -3.068 -2.007 21.440 1.00 86.62 277 ASP A CA 1
ATOM 2096 C C . ASP A 1 277 ? -2.192 -1.131 20.519 1.00 86.62 277 ASP A C 1
ATOM 2098 O O . ASP A 1 277 ? -2.590 -0.727 19.422 1.00 86.62 277 ASP A O 1
ATOM 2102 N N . ALA A 1 278 ? -0.985 -0.804 20.987 1.00 80.81 278 ALA A N 1
ATOM 2103 C CA . ALA A 1 278 ? -0.015 -0.031 20.213 1.00 80.81 278 ALA A CA 1
ATOM 2104 C C . ALA A 1 278 ? 0.605 -0.823 19.041 1.00 80.81 278 ALA A C 1
ATOM 2106 O O . ALA A 1 278 ? 1.128 -0.214 18.113 1.00 80.81 278 ALA A O 1
ATOM 2107 N N . GLY A 1 279 ? 0.544 -2.160 19.068 1.00 75.25 279 GLY A N 1
ATOM 2108 C CA . GLY A 1 279 ? 1.000 -3.059 18.002 1.00 75.25 279 GLY A CA 1
ATOM 2109 C C . GLY A 1 279 ? -0.055 -3.322 16.922 1.00 75.25 279 GLY A C 1
ATOM 2110 O O . GLY A 1 279 ? 0.179 -4.128 16.024 1.00 75.25 279 GLY A O 1
ATOM 2111 N N . GLN A 1 280 ? -1.200 -2.633 16.992 1.00 76.88 280 GLN A N 1
ATOM 2112 C CA . GLN A 1 280 ? -2.381 -2.841 16.153 1.00 76.88 280 GLN A CA 1
ATOM 2113 C C . GLN A 1 280 ? -3.077 -4.200 16.369 1.00 76.88 280 GLN A C 1
ATOM 2115 O O . GLN A 1 280 ? -3.905 -4.605 15.556 1.00 76.88 280 GLN A O 1
ATOM 2120 N N . GLU A 1 281 ? -2.824 -4.912 17.466 1.00 85.12 281 GLU A N 1
ATOM 2121 C CA . GLU A 1 281 ? -3.586 -6.113 17.800 1.00 85.12 281 GLU A CA 1
ATOM 2122 C C . GLU A 1 281 ? -4.984 -5.733 18.300 1.00 85.12 281 GLU A C 1
ATOM 2124 O O . GLU A 1 281 ? -5.153 -4.923 19.214 1.00 85.12 281 GLU A O 1
ATOM 2129 N N . LEU A 1 282 ? -6.010 -6.334 17.697 1.00 87.56 282 LEU A N 1
ATOM 2130 C CA . LEU A 1 282 ? -7.411 -6.113 18.019 1.00 87.56 282 LEU A CA 1
ATOM 2131 C C . LEU A 1 282 ? -7.910 -7.180 18.995 1.00 87.56 282 LEU A C 1
ATOM 2133 O O . LEU A 1 282 ? -8.127 -8.339 18.644 1.00 87.56 282 LEU A O 1
ATOM 2137 N N . ASN A 1 283 ? -8.210 -6.762 20.215 1.00 89.94 283 ASN A N 1
ATOM 2138 C CA . ASN A 1 283 ? -8.951 -7.558 21.178 1.00 89.94 283 ASN A CA 1
ATOM 2139 C C . ASN A 1 283 ? -10.446 -7.246 21.065 1.00 89.94 283 ASN A C 1
ATOM 2141 O O . ASN A 1 283 ? -10.895 -6.136 21.350 1.00 89.94 283 ASN A O 1
ATOM 2145 N N . LEU A 1 284 ? -11.230 -8.250 20.682 1.00 90.38 284 LEU A N 1
ATOM 2146 C CA . LEU A 1 284 ? -12.683 -8.182 20.671 1.00 90.38 284 LEU A CA 1
ATOM 2147 C C . LEU A 1 284 ? -13.235 -8.786 21.951 1.00 90.38 284 LEU A C 1
ATOM 2149 O O . LEU A 1 284 ? -12.924 -9.927 22.304 1.00 90.38 284 LEU A O 1
ATOM 2153 N N . PHE A 1 285 ? -14.085 -8.030 22.630 1.00 89.88 285 PHE A N 1
ATOM 2154 C CA . PHE A 1 285 ? -14.785 -8.488 23.818 1.00 89.88 285 PHE A CA 1
ATOM 2155 C C . PHE A 1 285 ? -16.280 -8.256 23.649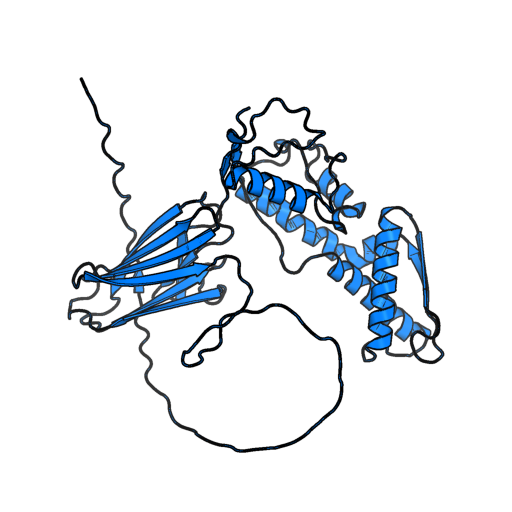 1.00 89.88 285 PHE A C 1
ATOM 2157 O O . PHE A 1 285 ? -16.718 -7.146 23.370 1.00 89.88 285 PHE A O 1
ATOM 2164 N N . VAL A 1 286 ? -17.058 -9.318 23.796 1.00 87.88 286 VAL A N 1
ATOM 2165 C CA . VAL A 1 286 ? -18.511 -9.310 23.670 1.00 87.88 286 VAL A CA 1
ATOM 2166 C C . VAL A 1 286 ? -19.086 -9.793 24.991 1.00 87.88 286 VAL A C 1
ATOM 2168 O O . VAL A 1 286 ? -18.730 -10.877 25.441 1.00 87.88 286 VAL A O 1
ATOM 2171 N N . GLN A 1 287 ? -19.993 -9.036 25.595 1.00 86.12 287 GLN A N 1
ATOM 2172 C CA . GLN A 1 287 ? -20.619 -9.413 26.857 1.00 86.12 287 GLN A CA 1
ATOM 2173 C C . GLN A 1 287 ? -22.103 -9.065 26.870 1.00 86.12 287 GLN A C 1
ATOM 2175 O O . GLN A 1 287 ? -22.487 -7.941 26.562 1.00 86.12 287 GLN A O 1
ATOM 2180 N N . ASP A 1 288 ? -22.940 -10.013 27.281 1.00 84.81 288 ASP A N 1
ATOM 2181 C CA . ASP A 1 288 ? -24.323 -9.722 27.654 1.00 84.81 288 ASP A CA 1
ATOM 2182 C C . ASP A 1 288 ? -24.376 -9.215 29.103 1.00 84.81 288 ASP A C 1
ATOM 2184 O O . ASP A 1 288 ? -23.959 -9.911 30.034 1.00 84.81 288 ASP A O 1
ATOM 2188 N N . LYS A 1 289 ? -24.917 -8.007 29.304 1.00 82.50 289 LYS A N 1
ATOM 2189 C CA . LYS A 1 289 ? -25.069 -7.405 30.636 1.00 82.50 289 LYS A CA 1
ATOM 2190 C C . LYS A 1 289 ? -26.004 -8.189 31.552 1.00 82.50 289 LYS A C 1
ATOM 2192 O O . LYS A 1 289 ? -25.830 -8.131 32.765 1.00 82.50 289 LYS A O 1
ATOM 2197 N N . GLY A 1 290 ? -27.008 -8.868 30.995 1.00 74.50 290 GLY A N 1
ATOM 2198 C CA . GLY A 1 290 ? -28.024 -9.569 31.779 1.00 74.50 290 GLY A CA 1
ATOM 2199 C C . GLY A 1 290 ? -27.522 -10.901 32.324 1.00 74.50 290 GLY A C 1
ATOM 2200 O O . GLY A 1 290 ? -27.558 -11.135 33.530 1.00 74.50 290 GLY A O 1
ATOM 2201 N N . SER A 1 291 ? -27.049 -11.778 31.436 1.00 70.06 291 SER A N 1
ATOM 2202 C CA . SER A 1 291 ? -26.560 -13.111 31.814 1.00 70.06 291 SER A CA 1
ATOM 2203 C C . SER A 1 291 ? -25.136 -13.117 32.376 1.00 70.06 291 SER A C 1
ATOM 2205 O O . SER A 1 291 ? -24.737 -14.093 33.009 1.00 70.06 291 SER A O 1
ATOM 2207 N N . GLY A 1 292 ? -24.347 -12.065 32.125 1.00 72.50 292 GLY A N 1
ATOM 2208 C CA . GLY A 1 292 ? -22.919 -12.028 32.438 1.00 72.50 292 GLY A CA 1
ATOM 2209 C C . GLY A 1 292 ? -22.061 -12.900 31.514 1.00 72.50 292 GLY A C 1
ATOM 2210 O O . GLY A 1 292 ? -20.844 -12.955 31.699 1.00 72.50 292 GLY A O 1
ATOM 2211 N N . GLN A 1 293 ? -22.659 -13.564 30.516 1.00 74.88 293 GLN A N 1
ATOM 2212 C CA . GLN A 1 293 ? -21.931 -14.351 29.527 1.00 74.88 293 GLN A CA 1
ATOM 2213 C C . GLN A 1 293 ? -21.028 -13.433 28.701 1.00 74.88 293 GLN A C 1
ATOM 2215 O O . GLN A 1 293 ? -21.489 -12.454 28.110 1.00 74.88 293 GLN A O 1
ATOM 2220 N N . ALA A 1 294 ? -19.741 -13.769 28.648 1.00 78.38 294 ALA A N 1
ATOM 2221 C CA . ALA A 1 294 ? -18.740 -13.016 27.911 1.00 78.38 294 ALA A CA 1
ATOM 2222 C C . ALA A 1 294 ? -17.951 -13.927 26.967 1.00 78.38 294 ALA A C 1
ATOM 2224 O O . ALA A 1 294 ? -17.600 -15.056 27.311 1.00 78.38 294 ALA A O 1
ATOM 2225 N N . LEU A 1 295 ? -17.650 -13.412 25.782 1.00 76.06 295 LEU A N 1
ATOM 2226 C CA . LEU A 1 295 ? -16.771 -14.007 24.790 1.00 76.06 295 LEU A CA 1
ATOM 2227 C C . LEU A 1 295 ? -15.640 -13.020 24.511 1.00 76.06 295 LEU A C 1
ATOM 2229 O O . LEU A 1 295 ? -15.873 -11.828 24.318 1.00 76.06 295 LEU A O 1
ATOM 2233 N N . LYS A 1 296 ? -14.406 -13.516 24.464 1.00 79.81 296 LYS A N 1
ATOM 2234 C CA . LYS A 1 296 ? -13.233 -12.728 24.086 1.00 79.81 296 LYS A CA 1
ATOM 2235 C C . LYS A 1 296 ? -12.524 -13.413 22.928 1.00 79.81 296 LYS A C 1
ATOM 2237 O O . LYS A 1 296 ? -12.402 -14.636 22.928 1.00 79.81 296 LYS A O 1
ATOM 2242 N N . ARG A 1 297 ? -12.028 -12.636 21.970 1.00 81.06 297 ARG A N 1
ATOM 2243 C CA . ARG A 1 297 ? -11.126 -13.123 20.924 1.00 81.06 297 ARG A CA 1
ATOM 2244 C C . ARG A 1 297 ? -10.036 -12.098 20.638 1.00 81.06 297 ARG A C 1
ATOM 2246 O O . ARG A 1 297 ? -10.316 -10.907 20.571 1.00 81.06 297 ARG A O 1
ATOM 2253 N N . LEU A 1 298 ? -8.812 -12.582 20.466 1.00 72.31 298 LEU A N 1
ATOM 2254 C CA . LEU A 1 298 ? -7.680 -11.796 19.985 1.00 72.31 298 LEU A CA 1
ATOM 2255 C C . LEU A 1 298 ? -7.560 -11.987 18.470 1.00 72.31 298 LEU A C 1
ATOM 2257 O O . LEU A 1 298 ? -7.571 -13.119 17.990 1.00 72.31 298 LEU A O 1
ATOM 2261 N N . LEU A 1 299 ? -7.455 -10.887 17.735 1.00 71.56 299 LEU A N 1
ATOM 2262 C CA . LEU A 1 299 ? -7.219 -10.847 16.299 1.00 71.56 299 LEU A CA 1
ATOM 2263 C C . LEU A 1 299 ? -6.005 -9.957 16.033 1.00 71.56 299 LEU A C 1
ATOM 2265 O O . LEU A 1 299 ? -5.946 -8.830 16.508 1.00 71.56 299 LEU A O 1
ATOM 2269 N N . ILE A 1 300 ? -5.057 -10.429 15.233 1.00 63.59 300 ILE A N 1
ATOM 2270 C CA . ILE A 1 300 ? -3.896 -9.624 14.836 1.00 63.59 300 ILE A CA 1
ATOM 2271 C C . ILE A 1 300 ? -4.288 -8.831 13.583 1.00 63.59 300 ILE A C 1
ATOM 2273 O O . ILE A 1 300 ? -4.533 -9.427 12.527 1.00 63.59 300 ILE A O 1
ATOM 2277 N N . ALA A 1 301 ? -4.392 -7.501 13.683 1.00 53.03 301 ALA A N 1
ATOM 2278 C CA . ALA A 1 301 ? -4.655 -6.671 12.510 1.00 53.03 301 ALA A CA 1
ATOM 2279 C C . ALA A 1 301 ? -3.405 -6.596 11.617 1.00 53.03 301 ALA A C 1
ATOM 2281 O O . ALA A 1 301 ? -2.280 -6.621 12.099 1.00 53.03 301 ALA A O 1
ATOM 2282 N N . GLY A 1 302 ? -3.594 -6.535 10.296 1.00 43.88 302 GLY A N 1
ATOM 2283 C CA . GLY A 1 302 ? -2.489 -6.439 9.326 1.00 43.88 302 GLY A CA 1
ATOM 2284 C C . GLY A 1 302 ? -2.037 -7.764 8.705 1.00 43.88 302 GLY A C 1
ATOM 2285 O O . GLY A 1 302 ? -1.264 -7.765 7.749 1.00 43.88 302 GLY A O 1
ATOM 2286 N N . SER A 1 303 ? -2.576 -8.902 9.146 1.00 38.16 303 SER A N 1
ATOM 2287 C CA . SER A 1 303 ? -2.298 -10.181 8.498 1.00 38.16 303 SER A CA 1
ATOM 2288 C C . SER A 1 303 ? -3.212 -10.430 7.283 1.00 38.16 303 SER A C 1
ATOM 2290 O O . SER A 1 303 ? -4.387 -10.812 7.374 1.00 38.16 303 SER A O 1
ATOM 2292 N N . GLY A 1 304 ? -2.638 -10.278 6.092 1.00 38.69 304 GLY A N 1
ATOM 2293 C CA . GLY A 1 304 ? -3.043 -11.036 4.907 1.00 38.69 304 GLY A CA 1
ATOM 2294 C C . GLY A 1 304 ? -2.653 -12.525 4.967 1.00 38.69 304 GLY A C 1
ATOM 2295 O O . GLY A 1 304 ? -2.749 -13.203 3.952 1.00 38.69 304 GLY A O 1
ATOM 2296 N N . ALA A 1 305 ? -2.212 -13.061 6.110 1.00 31.62 305 ALA A N 1
ATOM 2297 C CA . ALA A 1 305 ? -1.617 -14.388 6.216 1.00 31.62 305 ALA A CA 1
ATOM 2298 C C . ALA A 1 305 ? -2.330 -15.330 7.207 1.00 31.62 305 ALA A C 1
ATOM 2300 O O . ALA A 1 305 ? -2.482 -15.054 8.395 1.00 31.62 305 ALA A O 1
ATOM 2301 N N . LEU A 1 306 ? -2.664 -16.506 6.669 1.00 33.91 306 LEU A N 1
ATOM 2302 C CA . LEU A 1 306 ? -2.681 -17.799 7.356 1.00 33.91 306 LEU A CA 1
ATOM 2303 C C . LEU A 1 306 ? -3.609 -17.892 8.575 1.00 33.91 306 LEU A C 1
ATOM 2305 O O . LEU A 1 306 ? -3.173 -17.948 9.721 1.00 33.91 306 LEU A O 1
ATOM 2309 N N . MET A 1 307 ? -4.904 -18.055 8.296 1.00 26.95 307 MET A N 1
ATOM 2310 C CA . MET A 1 307 ? -5.714 -18.916 9.157 1.00 26.95 307 MET A CA 1
ATOM 2311 C C . MET A 1 307 ? -5.101 -20.326 9.100 1.00 26.95 307 MET A C 1
ATOM 2313 O O . MET A 1 307 ? -4.869 -20.827 7.992 1.00 26.95 307 MET A O 1
ATOM 2317 N N . PRO A 1 308 ? -4.874 -21.007 10.232 1.00 28.75 308 PRO A N 1
ATOM 2318 C CA . PRO A 1 308 ? -4.943 -22.456 10.227 1.00 28.75 308 PRO A CA 1
ATOM 2319 C C . PRO A 1 308 ? -6.349 -22.794 9.729 1.00 28.75 308 PRO A C 1
ATOM 2321 O O . PRO A 1 308 ? -7.339 -22.370 10.321 1.00 28.75 308 PRO A O 1
ATOM 2324 N N . SER A 1 309 ? -6.451 -23.494 8.602 1.00 33.56 309 SER A N 1
ATOM 2325 C CA . SER A 1 309 ? -7.678 -24.221 8.293 1.00 33.56 309 SER A CA 1
ATOM 2326 C C . SER A 1 309 ? -8.037 -25.070 9.509 1.00 33.56 309 SER A C 1
ATOM 2328 O O . SER A 1 309 ? -7.143 -25.743 10.030 1.00 33.56 309 SER A O 1
ATOM 2330 N N . ASP A 1 310 ? -9.302 -25.035 9.929 1.00 37.59 310 ASP A N 1
ATOM 2331 C CA . ASP A 1 310 ? -9.864 -25.892 10.970 1.00 37.59 310 ASP A CA 1
ATOM 2332 C C . ASP A 1 310 ? -9.291 -27.313 10.873 1.00 37.59 310 ASP A C 1
ATOM 2334 O O . ASP A 1 310 ? -9.578 -28.072 9.945 1.00 37.59 310 ASP A O 1
ATOM 2338 N N . GLY A 1 311 ? -8.442 -27.655 11.832 1.00 30.30 311 GLY A N 1
ATOM 2339 C CA . GLY A 1 311 ? -7.953 -29.001 12.064 1.00 30.30 311 GLY A CA 1
ATOM 2340 C C . GLY A 1 311 ? -8.114 -29.289 13.552 1.00 30.30 311 GLY A C 1
ATOM 2341 O O . GLY A 1 311 ? -7.831 -28.402 14.359 1.00 30.30 311 GLY A O 1
ATOM 2342 N N . PRO A 1 312 ? -8.592 -30.480 13.947 1.00 26.81 312 PRO A N 1
ATOM 2343 C CA . PRO A 1 312 ? -8.669 -30.829 15.359 1.00 26.81 312 PRO A CA 1
ATOM 2344 C C . PRO A 1 312 ? -7.253 -30.824 15.973 1.00 26.81 312 PRO A C 1
ATOM 2346 O O . PRO A 1 312 ? -6.321 -31.387 15.401 1.00 26.81 312 PRO A O 1
ATOM 2349 N N . GLU A 1 313 ? -7.107 -30.152 17.119 1.00 28.69 313 GLU A N 1
ATOM 2350 C CA . GLU A 1 313 ? -5.900 -30.044 17.966 1.00 28.69 313 GLU A CA 1
ATOM 2351 C C . GLU A 1 313 ? -5.352 -31.457 18.329 1.00 28.69 313 GLU A C 1
ATOM 2353 O O . GLU A 1 313 ? -6.145 -32.386 18.476 1.00 28.69 313 GLU A O 1
ATOM 2358 N N . PHE A 1 314 ? -4.053 -31.798 18.453 1.00 23.41 314 PHE A N 1
ATOM 2359 C CA . PHE A 1 314 ? -2.854 -31.243 19.138 1.00 23.41 314 PHE A CA 1
ATOM 2360 C C . PHE A 1 314 ? -1.584 -32.059 18.699 1.00 23.41 314 PHE A C 1
ATOM 2362 O O . PHE A 1 314 ? -1.786 -33.090 18.053 1.00 23.41 314 PHE A O 1
ATOM 2369 N N . PRO A 1 315 ? -0.305 -31.802 19.115 1.00 24.92 315 PRO A N 1
ATOM 2370 C CA . PRO A 1 315 ? 0.341 -30.655 19.781 1.00 24.92 315 PRO A CA 1
ATOM 2371 C C . PRO A 1 315 ? 1.538 -30.050 18.982 1.00 24.92 315 PRO A C 1
ATOM 2373 O O . PRO A 1 315 ? 1.987 -30.579 17.968 1.00 24.92 315 PRO A O 1
ATOM 2376 N N . VAL A 1 316 ? 2.089 -28.938 19.485 1.00 22.20 316 VAL A N 1
ATOM 2377 C CA . VAL A 1 316 ? 3.233 -28.173 18.939 1.00 22.20 316 VAL A CA 1
ATOM 2378 C C . VAL A 1 316 ? 4.595 -28.817 19.255 1.00 22.20 316 VAL A C 1
ATOM 2380 O O . VAL A 1 316 ? 4.861 -29.125 20.414 1.00 22.20 316 VAL A O 1
ATOM 2383 N N . CYS A 1 317 ? 5.512 -28.856 18.275 1.00 20.28 317 CYS A N 1
ATOM 2384 C CA . CYS A 1 317 ? 6.962 -28.718 18.494 1.00 20.28 317 CYS A CA 1
ATOM 2385 C C . CYS A 1 317 ? 7.606 -27.888 17.364 1.00 20.28 317 CYS A C 1
ATOM 2387 O O . CYS A 1 317 ? 7.429 -28.181 16.184 1.00 20.28 317 CYS A O 1
ATOM 2389 N N . LEU A 1 318 ? 8.367 -26.861 17.759 1.00 22.66 318 LEU A N 1
ATOM 2390 C CA . LEU A 1 318 ? 9.333 -26.112 16.944 1.00 22.66 318 LEU A CA 1
ATOM 2391 C C . LEU A 1 318 ? 10.351 -27.054 16.271 1.00 22.66 318 LEU A C 1
ATOM 2393 O O . LEU A 1 318 ? 10.676 -28.082 16.855 1.00 22.66 318 LEU A O 1
ATOM 2397 N N . TRP A 1 319 ? 10.898 -26.671 15.110 1.00 20.53 319 TRP A N 1
ATOM 2398 C CA . TRP A 1 319 ? 12.345 -26.498 14.865 1.00 20.53 319 TRP A CA 1
ATOM 2399 C C . TRP A 1 319 ? 12.589 -25.953 13.446 1.00 20.53 319 TRP A C 1
ATOM 2401 O O . TRP A 1 319 ? 12.003 -26.417 12.470 1.00 20.53 319 TRP A O 1
ATOM 2411 N N . ALA A 1 320 ? 13.467 -24.954 13.358 1.00 22.39 320 ALA A N 1
ATOM 2412 C CA . ALA A 1 320 ? 14.017 -24.441 12.114 1.00 22.39 320 ALA A CA 1
ATOM 2413 C C . ALA A 1 320 ? 15.128 -25.367 11.577 1.00 22.39 320 ALA A C 1
ATOM 2415 O O . ALA A 1 320 ? 15.951 -25.864 12.341 1.00 22.39 320 ALA A O 1
ATOM 2416 N N . ASP A 1 321 ? 15.111 -25.518 10.253 1.00 27.17 321 ASP A N 1
ATOM 2417 C CA . ASP A 1 321 ? 16.180 -25.845 9.300 1.00 27.17 321 ASP A CA 1
ATOM 2418 C C . ASP A 1 321 ? 17.072 -27.092 9.499 1.00 27.17 321 ASP A C 1
ATOM 2420 O O . ASP A 1 321 ? 17.939 -27.146 10.375 1.00 27.17 321 ASP A O 1
ATOM 2424 N N . LYS A 1 322 ? 16.948 -28.043 8.558 1.00 24.58 322 LYS A N 1
ATOM 2425 C CA . LYS A 1 322 ? 18.078 -28.756 7.935 1.00 24.58 322 LYS A CA 1
ATOM 2426 C C . LYS A 1 322 ? 17.640 -29.564 6.705 1.00 24.58 322 LYS A C 1
ATOM 2428 O O . LYS A 1 322 ? 16.671 -30.311 6.743 1.00 24.58 322 LYS A O 1
ATOM 2433 N N . ASP A 1 323 ? 18.469 -29.457 5.670 1.00 27.25 323 ASP A N 1
ATOM 2434 C CA . ASP A 1 323 ? 18.671 -30.411 4.574 1.00 27.25 323 ASP A CA 1
ATOM 2435 C C . ASP A 1 323 ? 17.854 -30.251 3.280 1.00 27.25 323 ASP A C 1
ATOM 2437 O O . ASP A 1 323 ? 17.036 -31.063 2.855 1.00 27.25 323 ASP A O 1
ATOM 2441 N N . LEU A 1 324 ? 18.314 -29.255 2.522 1.00 37.47 324 LEU A N 1
ATOM 2442 C CA . LEU A 1 324 ? 18.669 -29.391 1.112 1.00 37.47 324 LEU A CA 1
ATOM 2443 C C . LEU A 1 324 ? 19.440 -30.709 0.846 1.00 37.47 324 LEU A C 1
ATOM 2445 O O . LEU A 1 324 ? 20.668 -30.715 0.919 1.00 37.47 324 LEU A O 1
ATOM 2449 N N . LYS A 1 325 ? 18.747 -31.814 0.523 1.00 27.39 325 LYS A N 1
ATOM 2450 C CA . LYS A 1 325 ? 19.242 -32.939 -0.311 1.00 27.39 325 LYS A CA 1
ATOM 2451 C C . LYS A 1 325 ? 18.167 -34.023 -0.497 1.00 27.39 325 LYS A C 1
ATOM 2453 O O . LYS A 1 325 ? 17.650 -34.538 0.477 1.00 27.39 325 LYS A O 1
ATOM 2458 N N . GLN A 1 326 ? 17.988 -34.449 -1.756 1.00 29.58 326 GLN A N 1
ATOM 2459 C CA . GLN A 1 326 ? 17.219 -35.623 -2.229 1.00 29.58 326 GLN A CA 1
ATOM 2460 C C . GLN A 1 326 ? 15.692 -35.395 -2.274 1.00 29.58 326 GLN A C 1
ATOM 2462 O O . GLN A 1 326 ? 15.036 -35.279 -1.259 1.00 29.58 326 GLN A O 1
ATOM 2467 N N . GLY A 1 327 ? 15.023 -35.258 -3.420 1.00 28.38 327 GLY A N 1
ATOM 2468 C CA . GLY A 1 327 ? 15.245 -35.955 -4.680 1.00 28.38 327 GLY A CA 1
ATOM 2469 C C . GLY A 1 327 ? 14.599 -37.342 -4.635 1.00 28.38 327 GLY A C 1
ATOM 2470 O O . GLY A 1 327 ? 15.120 -38.228 -3.976 1.00 28.38 327 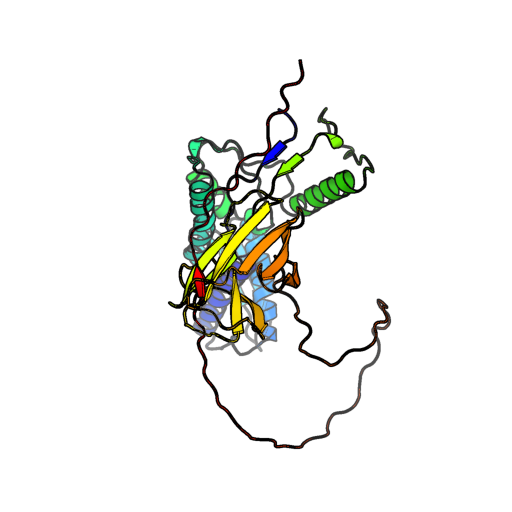GLY A O 1
ATOM 2471 N N . LEU A 1 328 ? 13.546 -37.505 -5.442 1.00 28.38 328 LEU A N 1
ATOM 2472 C CA . LEU A 1 328 ? 12.903 -38.756 -5.867 1.00 28.38 328 LEU A CA 1
ATOM 2473 C C . LEU A 1 328 ? 11.980 -39.492 -4.880 1.00 28.38 328 LEU A C 1
ATOM 2475 O O . LEU A 1 328 ? 12.421 -40.132 -3.934 1.00 28.38 328 LEU A O 1
ATOM 2479 N N . GLY A 1 329 ? 10.714 -39.616 -5.293 1.00 25.53 329 GLY A N 1
ATOM 2480 C CA . GLY A 1 329 ? 9.996 -40.885 -5.164 1.00 25.53 329 GLY A CA 1
ATOM 2481 C C . GLY A 1 329 ? 8.501 -40.774 -4.880 1.00 25.53 329 GLY A C 1
ATOM 2482 O O . GLY A 1 329 ? 8.132 -40.470 -3.758 1.00 25.53 329 GLY A O 1
ATOM 2483 N N . ARG A 1 330 ? 7.687 -41.206 -5.863 1.00 27.42 330 ARG A N 1
ATOM 2484 C CA . ARG A 1 330 ? 6.274 -41.652 -5.738 1.00 27.42 330 ARG A CA 1
ATOM 2485 C C . ARG A 1 330 ? 5.279 -40.491 -5.572 1.00 27.42 330 ARG A C 1
ATOM 2487 O O . ARG A 1 330 ? 5.253 -39.837 -4.547 1.00 27.42 330 ARG A O 1
ATOM 2494 N N . LYS A 1 331 ? 4.487 -40.065 -6.564 1.00 26.81 331 LYS A N 1
ATOM 2495 C CA . LYS A 1 331 ? 3.565 -40.784 -7.470 1.00 26.81 331 LYS A CA 1
ATOM 2496 C C . LYS A 1 331 ? 2.661 -41.814 -6.770 1.00 26.81 331 LYS A C 1
ATOM 2498 O O . LYS A 1 331 ? 3.121 -42.895 -6.430 1.00 26.81 331 LYS A O 1
ATOM 2503 N N . GLU A 1 332 ? 1.380 -41.430 -6.722 1.00 27.22 332 GLU A N 1
ATOM 2504 C CA . GLU A 1 332 ? 0.168 -42.242 -6.950 1.00 27.22 332 GLU A CA 1
ATOM 2505 C C . GLU A 1 332 ? -0.400 -43.077 -5.784 1.00 27.22 332 GLU A C 1
ATOM 2507 O O . GLU A 1 332 ? 0.153 -44.104 -5.425 1.00 27.22 332 GLU A O 1
ATOM 2512 N N . HIS A 1 333 ? -1.557 -42.629 -5.261 1.00 26.78 333 HIS A N 1
ATOM 2513 C CA . HIS A 1 333 ? -2.780 -43.394 -4.917 1.00 26.78 333 HIS A CA 1
ATOM 2514 C C . HIS A 1 333 ? -3.860 -42.361 -4.492 1.00 26.78 333 HIS A C 1
ATOM 2516 O O . HIS A 1 333 ? -3.707 -41.724 -3.460 1.00 26.78 333 HIS A O 1
ATOM 2522 N N . LEU A 1 334 ? -4.738 -41.852 -5.369 1.00 23.02 334 LEU A N 1
ATOM 2523 C CA . LEU A 1 334 ? -6.027 -42.380 -5.869 1.00 23.02 334 LEU A CA 1
ATOM 2524 C C . LEU A 1 334 ? -7.108 -42.687 -4.806 1.00 23.02 334 LEU A C 1
ATOM 2526 O O . LEU A 1 334 ? -6.993 -43.683 -4.104 1.00 23.02 334 LEU A O 1
ATOM 2530 N N . ALA A 1 335 ? -8.189 -41.885 -4.893 1.00 23.45 335 ALA A N 1
ATOM 2531 C CA . ALA A 1 335 ? -9.608 -42.134 -4.555 1.00 23.45 335 ALA A CA 1
ATOM 2532 C C . ALA A 1 335 ? -9.954 -42.327 -3.057 1.00 23.45 335 ALA A C 1
ATOM 2534 O O . ALA A 1 335 ? -9.150 -42.843 -2.299 1.00 23.45 335 ALA A O 1
ATOM 2535 N N . VAL A 1 336 ? -11.094 -41.890 -2.506 1.00 22.77 336 VAL A N 1
ATOM 2536 C CA . VAL A 1 336 ? -12.520 -42.163 -2.823 1.00 22.77 336 VAL A CA 1
ATOM 2537 C C . VAL A 1 336 ? -13.332 -41.152 -1.967 1.00 22.77 336 VAL A C 1
ATOM 2539 O O . VAL A 1 336 ? -13.026 -40.984 -0.793 1.00 22.77 336 VAL A O 1
ATOM 2542 N N . GLU A 1 337 ? -14.130 -40.240 -2.529 1.00 24.16 337 GLU A N 1
ATOM 2543 C CA . GLU A 1 337 ? -15.577 -40.347 -2.815 1.00 24.16 337 GLU A CA 1
ATOM 2544 C C . GLU A 1 337 ? -16.562 -40.341 -1.601 1.00 24.16 337 GLU A C 1
ATOM 2546 O O . GLU A 1 337 ? -16.600 -41.271 -0.808 1.00 24.16 337 GLU A O 1
ATOM 2551 N N . TRP A 1 338 ? -17.440 -39.315 -1.612 1.00 21.77 338 TRP A N 1
ATOM 2552 C CA . TRP A 1 338 ? -18.874 -39.251 -1.231 1.00 21.77 338 TRP A CA 1
ATOM 2553 C C . TRP A 1 338 ? -19.310 -39.003 0.226 1.00 21.77 338 TRP A C 1
ATOM 2555 O O . TRP A 1 338 ? -18.942 -39.699 1.163 1.00 21.77 338 TRP A O 1
ATOM 2565 N N . GLY A 1 339 ? -20.228 -38.034 0.358 1.00 23.19 339 GLY A N 1
ATOM 2566 C CA . GLY A 1 339 ? -21.001 -37.737 1.565 1.00 23.19 339 GLY A CA 1
ATOM 2567 C C . GLY A 1 339 ? -21.836 -36.463 1.403 1.00 23.19 339 GLY A C 1
ATOM 2568 O O . GLY A 1 339 ? -21.473 -35.415 1.922 1.00 23.19 339 GLY A O 1
ATOM 2569 N N . VAL A 1 340 ? -22.906 -36.550 0.612 1.00 25.89 340 VAL A N 1
ATOM 2570 C CA . VAL A 1 340 ? -23.966 -35.535 0.479 1.00 25.89 340 VAL A CA 1
ATOM 2571 C C . VAL A 1 340 ? -24.856 -35.566 1.727 1.00 25.89 340 VAL A C 1
ATOM 2573 O O . VAL A 1 340 ? -25.108 -36.656 2.227 1.00 25.89 340 VAL A O 1
ATOM 2576 N N . ASP A 1 341 ? -25.308 -34.387 2.173 1.00 23.94 341 ASP A N 1
ATOM 2577 C CA . ASP A 1 341 ? -26.557 -34.063 2.908 1.00 23.94 341 ASP A CA 1
ATOM 2578 C C . ASP A 1 341 ? -26.271 -33.027 4.014 1.00 23.94 341 ASP A C 1
ATOM 2580 O O . ASP A 1 341 ? -25.275 -33.128 4.715 1.00 23.94 341 ASP A O 1
ATOM 2584 N N . LEU A 1 342 ? -27.062 -31.999 4.317 1.00 23.02 342 LEU A N 1
ATOM 2585 C CA . LEU A 1 342 ? -28.303 -31.414 3.811 1.00 23.02 342 LEU A CA 1
ATOM 2586 C C . LEU A 1 342 ? -28.380 -30.037 4.518 1.00 23.02 342 LEU A C 1
ATOM 2588 O O . LEU A 1 342 ? -28.180 -29.953 5.729 1.00 23.02 342 LEU A O 1
ATOM 2592 N N . ALA A 1 343 ? -28.683 -28.951 3.802 1.00 25.23 343 ALA A N 1
ATOM 2593 C CA . ALA A 1 343 ? -29.277 -27.747 4.414 1.00 25.23 343 ALA A CA 1
ATOM 2594 C C . ALA A 1 343 ? -30.717 -28.089 4.893 1.00 25.23 343 ALA A C 1
ATOM 2596 O O . ALA A 1 343 ? -31.226 -29.104 4.413 1.00 25.23 343 ALA A O 1
ATOM 2597 N N . PRO A 1 344 ? -31.449 -27.287 5.710 1.00 33.22 344 PRO A N 1
ATOM 2598 C CA . PRO A 1 344 ? -31.269 -25.849 5.976 1.00 33.22 344 PRO A CA 1
ATOM 2599 C C . PRO A 1 344 ? -31.640 -25.371 7.406 1.00 33.22 344 PRO A C 1
ATOM 2601 O O . PRO A 1 344 ? -32.369 -26.035 8.130 1.00 33.22 344 PRO A O 1
ATOM 2604 N N . LEU A 1 345 ? -31.263 -24.138 7.770 1.00 21.91 345 LEU A N 1
ATOM 2605 C CA . LEU A 1 345 ? -32.197 -23.183 8.395 1.00 21.91 345 LEU A CA 1
ATOM 2606 C C . LEU A 1 345 ? -31.571 -21.789 8.459 1.00 21.91 345 LEU A C 1
ATOM 2608 O O . LEU A 1 345 ? -30.701 -21.479 9.268 1.00 21.91 345 LEU A O 1
ATOM 2612 N N . TYR A 1 346 ? -32.059 -20.941 7.558 1.00 25.92 346 TYR A N 1
ATOM 2613 C CA . TYR A 1 346 ? -31.923 -19.501 7.643 1.00 25.92 346 TYR A CA 1
ATOM 2614 C C . TYR A 1 346 ? -32.532 -19.012 8.954 1.00 25.92 346 TYR A C 1
ATOM 2616 O O . TYR A 1 346 ? -33.735 -19.141 9.170 1.00 25.92 346 TYR A O 1
ATOM 2624 N N . ALA A 1 347 ? -31.722 -18.341 9.758 1.00 22.91 347 ALA A N 1
ATOM 2625 C CA . ALA A 1 347 ? -32.216 -17.307 10.640 1.00 22.91 347 ALA A CA 1
ATOM 2626 C C . ALA A 1 347 ? -31.254 -16.120 10.564 1.00 22.91 347 ALA A C 1
ATOM 2628 O O . ALA A 1 347 ? -30.207 -16.082 11.208 1.00 22.91 347 ALA A O 1
ATOM 2629 N N . LYS A 1 348 ? -31.599 -15.151 9.707 1.00 27.52 348 LYS A N 1
ATOM 2630 C CA . LYS A 1 348 ? -31.025 -13.805 9.769 1.00 27.52 348 LYS A CA 1
ATOM 2631 C C . LYS A 1 348 ? -31.554 -13.151 11.040 1.00 27.52 348 LYS A C 1
ATOM 2633 O O . LYS A 1 348 ? -32.612 -12.523 11.038 1.00 27.52 348 LYS A O 1
ATOM 2638 N N . TYR A 1 349 ? -30.831 -13.346 12.134 1.00 34.06 349 TYR A N 1
ATOM 2639 C CA . TYR A 1 349 ? -31.025 -12.556 13.333 1.00 34.06 349 TYR A CA 1
ATOM 2640 C C . TYR A 1 349 ? -30.237 -11.269 13.180 1.00 34.06 349 TYR A C 1
ATOM 2642 O O . TYR A 1 349 ? -29.016 -11.206 13.240 1.00 34.06 349 TYR A O 1
ATOM 2650 N N . ASN A 1 350 ? -31.023 -10.267 12.868 1.00 40.62 350 ASN A N 1
ATOM 2651 C CA . ASN A 1 350 ? -30.656 -8.919 12.546 1.00 40.62 350 ASN A CA 1
ATOM 2652 C C . ASN A 1 350 ? -30.218 -8.207 13.869 1.00 40.62 350 ASN A C 1
ATOM 2654 O O . ASN A 1 350 ? -30.791 -8.466 14.929 1.00 40.62 350 ASN A O 1
ATOM 2658 N N . ILE A 1 351 ? -29.166 -7.370 13.844 1.00 39.69 351 ILE A N 1
ATOM 2659 C CA . ILE A 1 351 ? -28.686 -6.570 14.998 1.00 39.69 351 ILE A CA 1
ATOM 2660 C C . ILE A 1 351 ? -29.079 -5.092 14.902 1.00 39.69 351 ILE A C 1
ATOM 2662 O O . ILE A 1 351 ? -28.691 -4.399 13.953 1.00 39.69 351 ILE A O 1
ATOM 2666 N N . LEU A 1 352 ? -29.811 -4.601 15.906 1.00 38.50 352 LEU A N 1
ATOM 2667 C CA . LEU A 1 352 ? -30.095 -3.179 16.049 1.00 38.50 352 LEU A CA 1
ATOM 2668 C C . LEU A 1 352 ? -28.943 -2.537 16.829 1.00 38.50 352 LEU A C 1
ATOM 2670 O O . LEU A 1 352 ? -28.686 -2.895 17.982 1.00 38.50 352 LEU A O 1
ATOM 2674 N N . VAL A 1 353 ? -28.248 -1.596 16.196 1.00 40.34 353 VAL A N 1
ATOM 2675 C CA . VAL A 1 353 ? -27.221 -0.794 16.861 1.00 40.34 353 VAL A CA 1
ATOM 2676 C C . VAL A 1 353 ? -27.877 0.453 17.432 1.00 40.34 353 VAL A C 1
ATOM 2678 O O . VAL A 1 353 ? -28.481 1.233 16.695 1.00 40.34 353 VAL A O 1
ATOM 2681 N N . VAL A 1 354 ? -27.771 0.632 18.746 1.00 38.53 354 VAL A N 1
ATOM 2682 C CA . VAL A 1 354 ? -28.260 1.832 19.426 1.00 38.53 354 VAL A CA 1
ATOM 2683 C C . VAL A 1 354 ? -27.064 2.770 19.604 1.00 38.53 354 VAL A C 1
ATOM 2685 O O . VAL A 1 354 ? -26.061 2.345 20.182 1.00 38.53 354 VAL A O 1
ATOM 2688 N N . PRO A 1 355 ? -27.109 4.021 19.105 1.00 31.17 355 PRO A N 1
ATOM 2689 C CA . PRO A 1 355 ? -26.039 4.977 19.361 1.00 31.17 355 PRO A CA 1
ATOM 2690 C C . PRO A 1 355 ? -25.911 5.189 20.875 1.00 31.17 355 PRO A C 1
ATOM 2692 O O . PRO A 1 355 ? -26.870 5.584 21.536 1.00 31.17 355 PRO A O 1
ATOM 2695 N N . GLY A 1 356 ? -24.741 4.866 21.428 1.00 31.09 356 GLY A N 1
ATOM 2696 C CA . GLY A 1 356 ? -24.446 5.072 22.844 1.00 31.09 356 GLY A CA 1
ATOM 2697 C C . GLY A 1 356 ? -24.222 6.553 23.149 1.00 31.09 356 GLY A C 1
ATOM 2698 O O . GLY A 1 356 ? -23.567 7.254 22.376 1.00 31.09 356 GLY A O 1
ATOM 2699 N N . GLU A 1 357 ? -24.746 7.028 24.279 1.00 29.95 357 GLU A N 1
ATOM 2700 C CA . GLU A 1 357 ? -24.337 8.316 24.845 1.00 29.95 357 GLU A CA 1
ATOM 2701 C C . GLU A 1 357 ? -22.840 8.281 25.211 1.00 29.95 357 GLU A C 1
ATOM 2703 O O . GLU A 1 357 ? -22.326 7.227 25.604 1.00 29.95 357 GLU A O 1
ATOM 2708 N N . PRO A 1 358 ? -22.110 9.406 25.085 1.00 31.22 358 PRO A N 1
ATOM 2709 C CA . PRO A 1 358 ? -20.704 9.458 25.460 1.00 31.22 358 PRO A CA 1
ATOM 2710 C C . PRO A 1 358 ? -20.542 9.135 26.951 1.00 31.22 358 PRO A C 1
ATOM 2712 O O . PRO A 1 358 ? -21.137 9.783 27.810 1.00 31.22 358 PRO A O 1
ATOM 2715 N N . THR A 1 359 ? -19.708 8.140 27.263 1.00 34.31 359 THR A N 1
ATOM 2716 C CA . THR A 1 359 ? -19.287 7.837 28.637 1.00 34.31 359 THR A CA 1
ATOM 2717 C C . THR A 1 359 ? -18.707 9.090 29.304 1.00 34.31 359 THR A C 1
ATOM 2719 O O . THR A 1 359 ? -17.859 9.749 28.694 1.00 34.31 359 THR A O 1
ATOM 2722 N N . PRO A 1 360 ? -19.114 9.422 30.543 1.00 31.66 360 PRO A N 1
ATOM 2723 C CA . PRO A 1 360 ? -18.610 10.593 31.246 1.00 31.66 360 PRO A CA 1
ATOM 2724 C C . PRO A 1 360 ? -17.114 10.442 31.540 1.00 31.66 360 PRO A C 1
ATOM 2726 O O . PRO A 1 360 ? -16.646 9.393 31.986 1.00 31.66 360 PRO A O 1
ATOM 2729 N N . SER A 1 361 ? -16.364 11.513 31.285 1.00 35.97 361 SER A N 1
ATOM 2730 C CA . SER A 1 361 ? -14.963 11.658 31.673 1.00 35.97 361 SER A CA 1
ATOM 2731 C C . SER A 1 361 ? -14.790 11.465 33.184 1.00 35.97 361 SER A C 1
ATOM 2733 O O . SER A 1 361 ? -15.576 11.994 33.971 1.00 35.97 361 SER A O 1
ATOM 2735 N N . LEU A 1 362 ? -13.741 10.728 33.563 1.00 34.00 362 LEU A N 1
ATOM 2736 C CA . LEU A 1 362 ? -13.283 10.505 34.939 1.00 34.00 362 LEU A CA 1
ATOM 2737 C C . LEU A 1 362 ? -13.257 11.807 35.775 1.00 34.00 362 LEU A C 1
ATOM 2739 O O . LEU A 1 362 ? -12.958 12.876 35.236 1.00 34.00 362 LEU A O 1
ATOM 2743 N N . PRO A 1 363 ? -13.543 11.736 37.090 1.00 35.09 363 PRO A N 1
ATOM 2744 C CA . PRO A 1 363 ? -13.658 12.914 37.939 1.00 35.09 363 PRO A CA 1
ATOM 2745 C C . PRO A 1 363 ? -12.304 13.606 38.130 1.00 35.09 363 PRO A C 1
ATOM 2747 O O . PRO A 1 363 ? -11.304 12.973 38.468 1.00 35.09 363 PRO A O 1
ATOM 2750 N N . GLN A 1 364 ? -12.293 14.932 37.973 1.00 34.81 364 GLN A N 1
ATOM 2751 C CA . GLN A 1 364 ? -11.202 15.768 38.459 1.00 34.81 364 GLN A CA 1
ATOM 2752 C C . GLN A 1 364 ? -11.154 15.673 39.987 1.00 34.81 364 GLN A C 1
ATOM 2754 O O . GLN A 1 364 ? -12.085 16.083 40.684 1.00 34.81 364 GLN A O 1
ATOM 2759 N N . HIS A 1 365 ? -10.057 15.126 40.506 1.00 33.84 365 HIS A N 1
ATOM 2760 C CA . HIS A 1 365 ? -9.687 15.271 41.905 1.00 33.84 365 HIS A CA 1
ATOM 2761 C C . HIS A 1 365 ? -9.382 16.749 42.179 1.00 33.84 365 HIS A C 1
ATOM 2763 O O . HIS A 1 365 ? -8.299 17.235 41.867 1.00 33.84 365 HIS A O 1
ATOM 2769 N N . ASN A 1 366 ? -10.334 17.456 42.789 1.00 40.41 366 ASN A N 1
ATOM 2770 C CA . ASN A 1 366 ? -10.029 18.651 43.566 1.00 40.41 366 ASN A CA 1
ATOM 2771 C C . ASN A 1 366 ? -9.536 18.196 44.943 1.00 40.41 366 ASN A C 1
ATOM 2773 O O . ASN A 1 366 ? -10.314 17.691 45.753 1.00 40.41 366 ASN A O 1
ATOM 2777 N N . GLY A 1 367 ? -8.235 18.349 45.177 1.00 40.25 367 GLY A N 1
ATOM 2778 C CA . GLY A 1 367 ? -7.609 18.248 46.489 1.00 40.25 367 GLY A CA 1
ATOM 2779 C C . GLY A 1 367 ? -7.156 19.630 46.947 1.00 40.25 367 GLY A C 1
ATOM 2780 O O . GLY A 1 367 ? -6.309 20.226 46.290 1.00 40.25 367 GLY A O 1
ATOM 2781 N N . SER A 1 368 ? -7.806 20.083 48.022 1.00 37.78 368 SER A N 1
ATOM 2782 C CA . SER A 1 368 ? -7.533 21.190 48.962 1.00 37.78 368 SER A CA 1
ATOM 2783 C C . SER A 1 368 ? -6.191 21.912 48.906 1.00 37.78 368 SER A C 1
ATOM 2785 O O . SER A 1 368 ? -5.157 21.209 48.990 1.00 37.78 368 SER A O 1
#

Organism: NCBI:txid73025

Radius of gyration: 27.96 Å; chains: 1; bounding box: 66×67×84 Å

Sequence (368 aa):
EDGIFEVMGTAGKETLGGEDFDACLVEHFVAQIQQKHGVDIAGKPRALRRLRAACERAKCELSTRTRTEILIESLCGEVDLCASLSRAEFEKICSHLFHSAMDPVTEALRKSCRHADKIQRVVLAGGSSRIPKIRELLVGMLPKAMICDNINPDEAIAYGAALQASIITGDGYRCPDDTSNLPLEDILLLDVVPVTYGLETCDGLMYPVVSSGTTLPAKKGVTVTTCYDNQPAVVLKVFQGPSDRTAGCRLLETFTLAGLPLAPRGTLQIEVWFDFDAGQELNLFVQDKGSGQALKRLLIAGSGALMPSDGPEFPVCLWADKDLKQGLGRKEHLAVEWGVDLAPLYAKYNILVVPGEPTPSLPQHNGS

Foldseek 3Di:
DQQEAAQLFFFDDPPADLLVLLVLQLVVVQVVCCVPPVDHCVPPVQLSVLSSVQSSVQQLVLLPDQKDWRWDQCSDNRDIDTDMDGLVNSCVSCVVSLVVRCVRVVRRCVSSVHQLQPAAEDEAADPVCSRVSNVVVNCVRNVNYYYDPVDDRDCNVVVVVVLVVCLVVVVQDDDPPDPDPDRSVRNHYWDWAQWFKAWQFLVQFGDTQGHTGHTPQDKGKFKKWFPAFQDFKDKIWMWTHDGRGRVRTHTDDIDIDGRDGGGGTPPKIKMWMWGQHPQRKTKIKIATPPVRDIDIDIDRPPDPDDDPDDDDDDDDDDDDDDDDDDDDDDDDDDDDDDDDDDDDDDDSRGMDTDDDDDDDDDDDDDDD